Protein AF-A0A8T0DPW3-F1 (afdb_monomer_lite)

Secondary structure (DSSP, 8-state):
-B-GGG---SPP-EEEE-SS-EEETTHHHHHHHHHHS-TT----PEEEEEEEETT--PPEEEEEES--SEE---PPTT-EEEEEEEEE-SS-BPPPPPPEEEE-----S-HHHHHHHHHHT-HHHHHHHHTSTT--TT---TTS--HHHHHHHHT-HHHHHHHHHTT--TT---TTS--HHHHHHHHT-HHHHHHHHHTT--TT-B-TTS-BHHHHHHHTT-HHHHHHHHHTT--TT---SSS---HHHHHHH-TT---HHHHHHHHHTT--TT---TTS--HHHHHHHHT-HHHHHHHHHTT--SS-B-TTS-BHHHHHHHTT-HHHHHHHHHHHHHHH--

Foldseek 3Di:
DADQLFADADEWDFPDDALFKTFTPCPVVVVVSVVVSDPPPPWQKWKWKWKDWPVDPDIDTQDIGRDDGMGTHRHDAQIKMKMWMWIDTPVGTYDIYDIDIDGHHPDPLEQSQCLVCLVVLPLPSNVVSLPPPRYDQQGADPQQDGSLLVCLLVLSLSSNLSSVVSVDDQCDAGPQQDGSLLNNLLQLSPSSNVSSVVSPRDLCRATPQQDGSLLSNQVSVRLVSNVVSLVSPYDQLRATPPFGDGSLLSLLQDLVRVDLSSNVSSVVSPRDQCDQTPQRDGSLQNNLLSVPLVNNLVSLVSPNDQCGATNVGDGSLNSNVVVVPVSSNVSVVVSVVVVVVD

pLDDT: mean 86.96, std 12.91, range [44.41, 98.94]

Organism: NCBI:txid34504

InterPro domains:
  IPR002110 Ankyrin repeat [PF00023] (210-240)
  IPR002110 Ankyrin repeat [PF12796] (115-207)
  IPR002110 Ankyrin repeat [PF12796] (257-335)
  IPR002110 Ankyrin repeat [PR01415] (144-159)
  IPR002110 Ankyrin repeat [PR01415] (192-206)
  IPR002110 Ankyrin repeat [PS50088] (143-175)
  IPR002110 Ankyrin repeat [PS50088] (176-208)
  IPR002110 Ankyrin repeat [PS50088] (209-241)
  IPR002110 Ankyrin repeat [PS50088] (279-311)
  IPR002110 Ankyrin repeat [SM00248] (143-172)
  IPR002110 Ankyrin repeat [SM00248] (176-205)
  IPR002110 Ankyrin repeat [SM00248] (209-238)
  IPR002110 Ankyrin repeat [SM00248] (243-275)
  IPR002110 Ankyrin repeat [SM00248] (279-308)
  IPR002110 Ankyrin repeat [SM00248] (312-342)
  IPR003961 Fibronectin type III [PF00041] (14-102)
  IPR003961 Fibronectin type III [PS50853] (8-107)
  IPR003961 Fibronectin type III [SM00060] (5-94)
  IPR003961 Fibronectin type III [cd00063] (14-104)
  IPR013783 Immunoglobulin-like fold [G3DSA:2.60.40.10] (11-104)

Radius of gyration: 28.94 Å; chains: 1; bounding box: 60×52×82 Å

Structure (mmCIF, N/CA/C/O backbone):
data_AF-A0A8T0DPW3-F1
#
_entry.id   AF-A0A8T0DPW3-F1
#
loop_
_atom_site.group_PDB
_atom_site.id
_atom_site.type_symbol
_atom_site.label_atom_id
_atom_site.label_alt_id
_atom_site.label_comp_id
_atom_site.label_asym_id
_atom_site.label_entity_id
_atom_site.label_seq_id
_atom_site.pdbx_PDB_ins_code
_atom_site.Cartn_x
_atom_site.Cartn_y
_atom_site.Cartn_z
_atom_site.occupancy
_atom_site.B_iso_or_equiv
_atom_site.auth_seq_id
_atom_site.auth_comp_id
_atom_site.auth_asym_id
_atom_site.auth_atom_id
_atom_site.pdbx_PDB_model_num
ATOM 1 N N . MET A 1 1 ? 3.919 18.652 51.358 1.00 61.53 1 MET A N 1
ATOM 2 C CA . MET A 1 1 ? 3.317 19.665 52.248 1.00 61.53 1 MET A CA 1
ATOM 3 C C . MET A 1 1 ? 2.096 20.217 51.527 1.00 61.53 1 MET A C 1
ATOM 5 O O . MET A 1 1 ? 2.208 20.448 50.326 1.00 61.53 1 MET A O 1
ATOM 9 N N . VAL A 1 2 ? 0.935 20.308 52.181 1.00 65.00 2 VAL A N 1
ATOM 10 C CA . VAL A 1 2 ? -0.255 20.928 51.567 1.00 65.00 2 VAL A CA 1
ATOM 11 C C . VAL A 1 2 ? -0.025 22.436 51.544 1.00 65.00 2 VAL A C 1
ATOM 13 O O . VAL A 1 2 ? 0.328 23.007 52.574 1.00 65.00 2 VAL A O 1
ATOM 16 N N . CYS A 1 3 ? -0.156 23.056 50.374 1.00 71.75 3 CYS A N 1
ATOM 17 C CA . CYS A 1 3 ? 0.058 24.488 50.189 1.00 71.75 3 CYS A CA 1
ATOM 18 C C . CYS A 1 3 ? -1.274 25.160 49.844 1.00 71.75 3 CYS A C 1
ATOM 20 O O . CYS A 1 3 ? -1.732 25.087 48.707 1.00 71.75 3 CYS A O 1
ATOM 22 N N . ASN A 1 4 ? -1.888 25.824 50.826 1.00 70.19 4 ASN A N 1
ATOM 23 C CA . ASN A 1 4 ? -3.201 26.463 50.662 1.00 70.19 4 ASN A CA 1
ATOM 24 C C . ASN A 1 4 ? -3.201 27.586 49.611 1.00 70.19 4 ASN A C 1
ATOM 26 O O . ASN A 1 4 ? -4.241 27.899 49.042 1.00 70.19 4 ASN A O 1
ATOM 30 N N . GLU A 1 5 ? -2.038 28.176 49.333 1.00 72.38 5 GLU A N 1
ATOM 31 C CA . GLU A 1 5 ? -1.862 29.212 48.309 1.00 72.38 5 GLU A CA 1
ATOM 32 C C . GLU A 1 5 ? -1.933 28.652 46.879 1.00 72.38 5 GLU A C 1
ATOM 34 O O . GLU A 1 5 ? -2.030 29.431 45.942 1.00 72.38 5 GLU A O 1
ATOM 39 N N . LEU A 1 6 ? -1.891 27.323 46.701 1.00 75.56 6 LEU A N 1
ATOM 40 C CA . LEU A 1 6 ? -2.044 26.628 45.415 1.00 75.56 6 LEU A CA 1
ATOM 41 C C . LEU A 1 6 ? -3.464 26.069 45.202 1.00 75.56 6 LEU A C 1
ATOM 43 O O . LEU A 1 6 ? -3.691 25.294 44.270 1.00 75.56 6 LEU A O 1
ATOM 47 N N . ASN A 1 7 ? -4.417 26.412 46.074 1.00 82.19 7 ASN A N 1
ATOM 48 C CA . ASN A 1 7 ? -5.768 25.865 46.015 1.00 82.19 7 ASN A CA 1
ATOM 49 C C . ASN A 1 7 ? -6.575 26.470 44.864 1.00 82.19 7 ASN A C 1
ATOM 51 O O . ASN A 1 7 ? -6.748 27.684 44.757 1.00 82.19 7 ASN A O 1
ATOM 55 N N . VAL A 1 8 ? -7.138 25.588 44.042 1.00 78.06 8 VAL A N 1
ATOM 56 C CA . VAL A 1 8 ? -7.989 25.964 42.915 1.00 78.06 8 VAL A CA 1
ATOM 57 C C . VAL A 1 8 ? -9.437 26.081 43.372 1.00 78.06 8 VAL A C 1
ATOM 59 O O . VAL A 1 8 ? -10.035 25.116 43.846 1.00 78.06 8 VAL A O 1
ATOM 62 N N . THR A 1 9 ? -10.011 27.275 43.223 1.00 78.06 9 THR A N 1
ATOM 63 C CA . THR A 1 9 ? -11.367 27.598 43.698 1.00 78.06 9 THR A CA 1
ATOM 64 C C . THR A 1 9 ? -12.443 27.483 42.618 1.00 78.06 9 THR A C 1
ATOM 66 O O . THR A 1 9 ? -13.629 27.395 42.952 1.00 78.06 9 THR A O 1
ATOM 69 N N . PHE A 1 10 ? -12.056 27.450 41.340 1.00 76.31 10 PHE A N 1
ATOM 70 C CA . PHE A 1 10 ? -12.977 27.271 40.220 1.00 76.31 10 PHE A CA 1
ATOM 71 C C . PHE A 1 10 ? -13.279 25.787 39.962 1.00 76.31 10 PHE A C 1
ATOM 73 O O . PHE A 1 10 ? -12.532 24.888 40.359 1.00 76.31 10 PHE A O 1
ATOM 80 N N . ILE A 1 11 ? -14.419 25.526 39.320 1.00 79.38 11 ILE A N 1
ATOM 81 C CA . ILE A 1 11 ? -14.771 24.189 38.838 1.00 79.38 11 ILE A CA 1
ATOM 82 C C . ILE A 1 11 ? -14.166 24.050 37.440 1.00 79.38 11 ILE A C 1
ATOM 84 O O . ILE A 1 11 ? -14.408 24.930 36.614 1.00 79.38 11 ILE A O 1
ATOM 88 N N . PRO A 1 12 ? -13.407 22.982 37.160 1.00 78.06 12 PRO A N 1
ATOM 89 C CA . PRO A 1 12 ? -12.896 22.746 35.820 1.00 78.06 12 PRO A CA 1
ATOM 90 C C . PRO A 1 12 ? -14.048 22.685 34.797 1.00 78.06 12 PRO A C 1
ATOM 92 O O . PRO A 1 12 ? -15.067 22.045 35.051 1.00 78.06 12 PRO A O 1
ATOM 95 N N . ALA A 1 13 ? -13.905 23.363 33.662 1.00 76.06 13 ALA A N 1
ATOM 96 C CA . ALA A 1 13 ? -14.886 23.373 32.579 1.00 76.06 13 ALA A CA 1
ATOM 97 C C . ALA A 1 13 ? -14.295 22.779 31.287 1.00 76.06 13 ALA A C 1
ATOM 99 O O . ALA A 1 13 ? -13.080 22.599 31.170 1.00 76.06 13 ALA A O 1
ATOM 100 N N . PHE A 1 14 ? -15.174 22.416 30.356 1.00 75.31 14 PHE A N 1
ATOM 101 C CA . PHE A 1 14 ? -14.824 21.702 29.132 1.00 75.31 14 PHE A CA 1
ATOM 102 C C . PHE A 1 14 ? -15.407 22.434 27.929 1.00 75.31 14 PHE A C 1
ATOM 104 O O . PHE A 1 14 ? -16.572 22.833 27.979 1.00 75.31 14 PHE A O 1
ATOM 111 N N . ASP A 1 15 ? -14.613 22.569 26.870 1.00 65.38 15 ASP A N 1
ATOM 112 C CA . ASP A 1 15 ? -15.071 23.134 25.596 1.00 65.38 15 ASP A CA 1
ATOM 113 C C . ASP A 1 15 ? -15.728 22.052 24.733 1.00 65.38 15 ASP A C 1
ATOM 115 O O . ASP A 1 15 ? -16.795 22.268 24.161 1.00 65.38 15 ASP A O 1
ATOM 119 N N . ASP A 1 16 ? -15.128 20.860 24.705 1.00 63.94 16 ASP A N 1
ATOM 120 C CA . ASP A 1 16 ? -15.671 19.676 24.047 1.00 63.94 16 ASP A CA 1
ATOM 121 C C . ASP A 1 16 ? -15.199 18.402 24.761 1.00 63.94 16 ASP A C 1
ATOM 123 O O . ASP A 1 16 ? -14.094 18.332 25.310 1.00 63.94 16 ASP A O 1
ATOM 127 N N . ILE A 1 17 ? -16.057 17.384 24.784 1.00 65.44 17 ILE A N 1
ATOM 128 C CA . ILE A 1 17 ? -15.763 16.087 25.394 1.00 65.44 17 ILE A CA 1
ATOM 129 C C . ILE A 1 17 ? -16.224 15.001 24.449 1.00 65.44 17 ILE A C 1
ATOM 131 O O . ILE A 1 17 ? -17.410 14.666 24.355 1.00 65.44 17 ILE A O 1
ATOM 135 N N . SER A 1 18 ? -15.241 14.394 23.802 1.00 61.97 18 SER A N 1
ATOM 136 C CA . SER A 1 18 ? -15.439 13.215 22.988 1.00 61.97 18 SER A CA 1
ATOM 137 C C . SER A 1 18 ? -14.890 11.984 23.704 1.00 61.97 18 SER A C 1
ATOM 139 O O . SER A 1 18 ? -14.301 12.042 24.782 1.00 61.97 18 SER A O 1
ATOM 141 N N . HIS A 1 19 ? -15.083 10.828 23.086 1.00 55.62 19 HIS A N 1
ATOM 142 C CA . HIS A 1 19 ? -14.448 9.595 23.529 1.00 55.62 19 HIS A CA 1
ATOM 143 C C . HIS A 1 19 ? -12.960 9.510 23.125 1.00 55.62 19 HIS A C 1
ATOM 145 O O . HIS A 1 19 ? -12.351 8.489 23.413 1.00 55.62 19 HIS A O 1
ATOM 151 N N . MET A 1 20 ? -12.402 10.514 22.429 1.00 48.06 20 MET A N 1
ATOM 152 C CA . MET A 1 20 ? -11.000 10.542 21.960 1.00 48.06 20 MET A CA 1
ATOM 153 C C . MET A 1 20 ? -10.182 11.707 22.521 1.00 48.06 20 MET A C 1
ATOM 155 O O . MET A 1 20 ? -8.950 11.703 22.463 1.00 48.06 20 MET A O 1
ATOM 159 N N . SER A 1 21 ? -10.855 12.760 22.963 1.00 61.00 21 SER A N 1
ATOM 160 C CA . SER A 1 21 ? -10.226 14.003 23.374 1.00 61.00 21 SER A CA 1
ATOM 161 C C . SER A 1 21 ? -11.105 14.732 24.365 1.00 61.00 21 SER A C 1
ATOM 163 O O . SER A 1 21 ? -12.338 14.660 24.322 1.00 61.00 21 SER A O 1
ATOM 165 N N . ILE A 1 22 ? -10.431 15.445 25.249 1.00 69.12 22 ILE A N 1
ATOM 166 C CA . ILE A 1 22 ? -11.046 16.345 26.197 1.00 69.12 22 ILE A CA 1
ATOM 167 C C . ILE A 1 22 ? -10.385 17.705 25.983 1.00 69.12 22 ILE A C 1
ATOM 169 O O . ILE A 1 22 ? -9.183 17.861 26.235 1.00 69.12 22 ILE A O 1
ATOM 173 N N . ASP A 1 23 ? -11.188 18.670 25.545 1.00 68.88 23 ASP A N 1
ATOM 174 C CA . ASP A 1 23 ? -10.770 20.058 25.399 1.00 68.88 23 ASP A CA 1
ATOM 175 C C . ASP A 1 23 ? -11.116 20.804 26.683 1.00 68.88 23 ASP A C 1
ATOM 177 O O . ASP A 1 23 ? -12.257 20.812 27.159 1.00 68.88 23 ASP A O 1
ATOM 181 N N . LEU A 1 24 ? -10.083 21.373 27.295 1.00 70.56 24 LEU A N 1
ATOM 182 C CA . LEU A 1 24 ? -10.131 21.873 28.661 1.00 70.56 24 LEU A CA 1
ATOM 183 C C . LEU A 1 24 ? -10.169 23.396 28.644 1.00 70.56 24 LEU A C 1
ATOM 185 O O . LEU A 1 24 ? -9.181 24.047 28.308 1.00 70.56 24 LEU A O 1
ATOM 189 N N . SER A 1 25 ? -11.297 23.964 29.070 1.00 67.94 25 SER A N 1
ATOM 190 C CA . SER A 1 25 ? -11.592 25.392 28.904 1.00 67.94 25 SER A CA 1
ATOM 191 C C . SER A 1 25 ? -11.054 26.274 30.038 1.00 67.94 25 SER A C 1
ATOM 193 O O . SER A 1 25 ? -11.333 27.468 30.106 1.00 67.94 25 SER A O 1
ATOM 195 N N . TRP A 1 26 ? -10.296 25.708 30.980 1.00 71.50 26 TRP A N 1
ATOM 196 C CA . TRP A 1 26 ? -9.842 26.408 32.188 1.00 71.50 26 TRP A CA 1
ATOM 197 C C . TRP A 1 26 ? -8.501 27.130 32.031 1.00 71.50 26 TRP A C 1
ATOM 199 O O . TRP A 1 26 ? -7.930 27.599 33.019 1.00 71.50 26 TRP A O 1
ATOM 209 N N . LYS A 1 27 ? -7.965 27.201 30.807 1.00 68.56 27 LYS A N 1
ATOM 210 C CA . LYS A 1 27 ? -6.722 27.918 30.494 1.00 68.56 27 LYS A CA 1
ATOM 211 C C . LYS A 1 27 ? -6.734 29.328 31.078 1.00 68.56 27 LYS A C 1
ATOM 213 O O . LYS A 1 27 ? -5.813 29.700 31.799 1.00 68.56 27 LYS A O 1
ATOM 218 N N . ASP A 1 28 ? -7.803 30.070 30.811 1.00 71.50 28 ASP A N 1
ATOM 219 C CA . ASP A 1 28 ? -7.932 31.463 31.231 1.00 71.50 28 ASP A CA 1
ATOM 220 C C . ASP A 1 28 ? -8.006 31.603 32.755 1.00 71.50 28 ASP A C 1
ATOM 222 O O . ASP A 1 28 ? -7.472 32.559 33.319 1.00 71.50 28 ASP A O 1
ATOM 226 N N . ASP A 1 29 ? -8.626 30.641 33.439 1.00 74.94 29 ASP A N 1
ATOM 227 C CA . ASP A 1 29 ? -8.736 30.640 34.898 1.00 74.94 29 ASP A CA 1
ATOM 228 C C . ASP A 1 29 ? -7.402 30.293 35.570 1.00 74.94 29 ASP A C 1
ATOM 230 O O . ASP A 1 29 ? -7.026 30.935 36.554 1.00 74.94 29 ASP A O 1
ATOM 234 N N . ILE A 1 30 ? -6.634 29.352 35.004 1.00 75.06 30 ILE A N 1
ATOM 235 C CA . ILE A 1 30 ? -5.257 29.076 35.440 1.00 75.06 30 ILE A CA 1
ATOM 236 C C . ILE A 1 30 ? -4.364 30.290 35.174 1.00 75.06 30 ILE A C 1
ATOM 238 O O . ILE A 1 30 ? -3.602 30.680 36.054 1.00 75.06 30 ILE A O 1
ATOM 242 N N . SER A 1 31 ? -4.467 30.931 34.008 1.00 73.94 31 SER A N 1
ATOM 243 C CA . SER A 1 31 ? -3.687 32.135 33.702 1.00 73.94 31 SER A CA 1
ATOM 244 C C . SER A 1 31 ? -3.992 33.276 34.674 1.00 73.94 31 SER A C 1
ATOM 246 O O . SER A 1 31 ? -3.062 33.883 35.200 1.00 73.94 31 SER A O 1
ATOM 248 N N . LYS A 1 32 ? -5.268 33.536 34.989 1.00 74.88 32 LYS A N 1
ATOM 249 C CA . LYS A 1 32 ? -5.656 34.526 36.013 1.00 74.88 32 LYS A CA 1
ATOM 250 C C . LYS A 1 32 ? -5.105 34.168 37.390 1.00 74.88 32 LYS A C 1
ATOM 252 O O . LYS A 1 32 ? -4.600 35.046 38.087 1.00 74.88 32 LYS A O 1
ATOM 257 N N . PHE A 1 33 ? -5.180 32.892 37.770 1.00 76.88 33 PHE A N 1
ATOM 258 C CA . PHE A 1 33 ? -4.610 32.412 39.024 1.00 76.88 33 PHE A CA 1
ATOM 259 C C . PHE A 1 33 ? -3.097 32.665 39.076 1.00 76.88 33 PHE A C 1
ATOM 261 O O . PHE A 1 33 ? -2.620 33.263 40.036 1.00 76.88 33 PHE A O 1
ATOM 268 N N . LEU A 1 34 ? -2.356 32.285 38.031 1.00 72.88 34 LEU A N 1
ATOM 269 C CA . LEU A 1 34 ? -0.903 32.458 37.960 1.00 72.88 34 LEU A CA 1
ATOM 270 C C . LEU A 1 34 ? -0.483 33.934 37.962 1.00 72.88 34 LEU A C 1
ATOM 272 O O . LEU A 1 34 ? 0.522 34.255 38.576 1.00 72.88 34 LEU A O 1
ATOM 276 N N . ILE A 1 35 ? -1.268 34.838 37.361 1.00 70.25 35 ILE A N 1
ATOM 277 C CA . ILE A 1 35 ? -1.034 36.293 37.448 1.00 70.25 35 ILE A CA 1
ATOM 278 C C . ILE A 1 35 ? -1.205 36.797 38.889 1.00 70.25 35 ILE A C 1
ATOM 280 O O . ILE A 1 35 ? -0.464 37.665 39.340 1.00 70.25 35 ILE A O 1
ATOM 284 N N . SER A 1 36 ? -2.185 36.265 39.627 1.00 68.12 36 SER A N 1
ATOM 285 C CA . SER A 1 36 ? -2.394 36.619 41.040 1.00 68.12 36 SER A CA 1
ATOM 286 C C . SER A 1 36 ? -1.400 35.949 41.999 1.00 68.12 36 SER A C 1
ATOM 288 O O . SER A 1 36 ? -1.249 36.384 43.141 1.00 68.12 36 SER A O 1
ATOM 290 N N . TYR A 1 37 ? -0.724 34.893 41.541 1.00 70.50 37 TYR A N 1
ATOM 291 C CA . TYR A 1 37 ? 0.271 34.139 42.288 1.00 70.50 37 TYR A CA 1
ATOM 292 C C . TYR A 1 37 ? 1.642 34.824 42.148 1.00 70.50 37 TYR A C 1
ATOM 294 O O . TYR A 1 37 ? 2.378 34.575 41.204 1.00 70.50 37 TYR A O 1
ATOM 302 N N . ASP A 1 38 ? 1.921 35.727 43.094 1.00 60.41 38 ASP A N 1
ATOM 303 C CA . ASP A 1 38 ? 3.141 36.531 43.311 1.00 60.41 38 ASP A CA 1
ATOM 304 C C . ASP A 1 38 ? 4.348 36.241 42.381 1.00 60.41 38 ASP A C 1
ATOM 306 O O . ASP A 1 38 ? 5.068 35.252 42.558 1.00 60.41 38 ASP A O 1
ATOM 310 N N . GLU A 1 39 ? 4.621 37.170 41.451 1.00 51.56 39 GLU A N 1
ATOM 311 C CA . GLU A 1 39 ? 5.724 37.139 40.469 1.00 51.56 39 GLU A CA 1
ATOM 312 C C . GLU A 1 39 ? 7.123 36.937 41.096 1.00 51.56 39 GLU A C 1
ATOM 314 O O . GLU A 1 39 ? 8.059 36.516 40.415 1.00 51.56 39 GLU A O 1
ATOM 319 N N . ASN A 1 40 ? 7.290 37.186 42.401 1.00 52.00 40 ASN A N 1
ATOM 320 C CA . ASN A 1 40 ? 8.566 37.010 43.107 1.00 52.00 40 ASN A CA 1
ATOM 321 C C . ASN A 1 40 ? 8.862 35.562 43.526 1.00 52.00 40 ASN A C 1
ATOM 323 O O . ASN A 1 40 ? 9.983 35.242 43.941 1.00 52.00 40 ASN A O 1
ATOM 327 N N . ARG A 1 41 ? 7.883 34.658 43.437 1.00 57.31 41 ARG A N 1
ATOM 328 C CA . ARG A 1 41 ? 8.066 33.242 43.760 1.00 57.31 41 ARG A CA 1
ATOM 329 C C . ARG A 1 41 ? 8.399 32.499 42.478 1.00 57.31 41 ARG A C 1
ATOM 331 O O . ARG A 1 41 ? 7.520 32.045 41.764 1.00 57.31 41 ARG A O 1
ATOM 338 N N . ASN A 1 42 ? 9.697 32.367 42.220 1.00 51.75 42 ASN A N 1
ATOM 339 C CA . ASN A 1 42 ? 10.353 31.695 41.088 1.00 51.75 42 ASN A CA 1
ATOM 340 C C . ASN A 1 42 ? 10.047 30.169 40.995 1.00 51.75 42 ASN A C 1
ATOM 342 O O . ASN A 1 42 ? 10.944 29.328 40.898 1.00 51.75 42 ASN A O 1
ATOM 346 N N . GLY A 1 43 ? 8.788 29.781 41.182 1.00 60.06 43 GLY A N 1
ATOM 347 C CA . GLY A 1 43 ? 8.310 28.425 41.365 1.00 60.06 43 GLY A CA 1
ATOM 348 C C . GLY A 1 43 ? 7.449 28.020 40.187 1.00 60.06 43 GLY A C 1
ATOM 349 O O . GLY A 1 43 ? 6.280 28.367 40.123 1.00 60.06 43 GLY A O 1
ATOM 350 N N . ASN A 1 44 ? 8.033 27.239 39.289 1.00 73.19 44 ASN A N 1
ATOM 351 C CA . ASN A 1 44 ? 7.328 26.526 38.235 1.00 73.19 44 ASN A CA 1
ATOM 352 C C . ASN A 1 44 ? 6.105 25.778 38.805 1.00 73.19 44 ASN A C 1
ATOM 354 O O . ASN A 1 44 ? 6.262 24.820 39.569 1.00 73.19 44 ASN A O 1
ATOM 358 N N . VAL A 1 45 ? 4.899 26.231 38.445 1.00 77.50 45 VAL A N 1
ATOM 359 C CA . VAL A 1 45 ? 3.631 25.613 38.853 1.00 77.50 45 VAL A CA 1
ATOM 360 C C . VAL A 1 45 ? 3.181 24.640 37.771 1.00 77.50 45 VAL A C 1
ATOM 362 O O . VAL A 1 45 ? 2.947 25.027 36.631 1.00 77.50 45 VAL A O 1
ATOM 365 N N . ASN A 1 46 ? 3.058 23.370 38.139 1.00 84.94 46 ASN A N 1
ATOM 366 C CA . ASN A 1 46 ? 2.501 22.325 37.290 1.00 84.94 46 ASN A CA 1
ATOM 367 C C . ASN A 1 46 ? 1.027 22.101 37.615 1.00 84.94 46 ASN A C 1
ATOM 369 O O . ASN A 1 46 ? 0.618 22.170 38.777 1.00 84.94 46 ASN A O 1
ATOM 373 N N . THR A 1 47 ? 0.266 21.743 36.591 1.00 84.69 47 THR A N 1
ATOM 374 C CA . THR A 1 47 ? -1.119 21.304 36.704 1.00 84.69 47 THR A CA 1
ATOM 375 C C . THR A 1 47 ? -1.167 19.788 36.614 1.00 84.69 47 THR A C 1
ATOM 377 O O . THR A 1 47 ? -0.679 19.190 35.654 1.00 84.69 47 THR A O 1
ATOM 380 N N . GLU A 1 48 ? -1.762 19.163 37.624 1.00 87.75 48 GLU A N 1
ATOM 381 C CA . GLU A 1 48 ? -2.093 17.746 37.606 1.00 87.75 48 GLU A CA 1
ATOM 382 C C . GLU A 1 48 ? -3.595 17.585 37.388 1.00 87.75 48 GLU A C 1
ATOM 384 O O . GLU A 1 48 ? -4.395 18.156 38.131 1.00 87.75 48 GLU A O 1
ATOM 389 N N . VAL A 1 49 ? -3.968 16.793 36.386 1.00 86.81 49 VAL A N 1
ATOM 390 C CA . VAL A 1 49 ? -5.358 16.464 36.061 1.00 86.81 49 VAL A CA 1
ATOM 391 C C . VAL A 1 49 ? -5.587 15.000 36.378 1.00 86.81 49 VAL A C 1
ATOM 393 O O . VAL A 1 49 ? -4.825 14.137 35.940 1.00 86.81 49 VAL A O 1
ATOM 396 N N . ALA A 1 50 ? -6.648 14.717 37.124 1.00 89.50 50 ALA A N 1
ATOM 397 C CA . ALA A 1 50 ? -7.074 13.362 37.417 1.00 89.50 50 ALA A CA 1
ATOM 398 C C . ALA A 1 50 ? -8.507 13.125 36.950 1.00 89.50 50 ALA A C 1
ATOM 400 O O . ALA A 1 50 ? -9.364 14.009 37.035 1.00 89.50 50 ALA A O 1
ATOM 401 N N . MET A 1 51 ? -8.763 11.898 36.518 1.00 89.50 51 MET A N 1
ATOM 402 C CA . MET A 1 51 ? -10.058 11.433 36.053 1.00 89.50 51 MET A CA 1
ATOM 403 C C . MET A 1 51 ? -10.463 10.159 36.778 1.00 89.50 51 MET A C 1
ATOM 405 O O . MET A 1 51 ? -9.630 9.329 37.139 1.00 89.50 51 MET A O 1
ATOM 409 N N . ARG A 1 52 ? -11.767 9.978 36.950 1.00 91.38 52 ARG A N 1
ATOM 410 C CA . ARG A 1 52 ? -12.353 8.673 37.245 1.00 91.38 52 ARG A CA 1
ATOM 411 C C . ARG A 1 52 ? -13.645 8.477 36.471 1.00 91.38 52 ARG A C 1
ATOM 413 O O . ARG A 1 52 ? -14.359 9.438 36.186 1.00 91.38 52 ARG A O 1
ATOM 420 N N . LYS A 1 53 ? -13.968 7.222 36.181 1.00 88.44 53 LYS A N 1
ATOM 421 C CA . LYS A 1 53 ? -15.261 6.834 35.609 1.00 88.44 53 LYS A CA 1
ATOM 422 C C . LYS A 1 53 ? -16.315 6.632 36.696 1.00 88.44 53 LYS A C 1
ATOM 424 O O . LYS A 1 53 ? -15.988 6.324 37.844 1.00 88.44 53 LYS A O 1
ATOM 429 N N . GLU A 1 54 ? -17.581 6.775 36.335 1.00 88.88 54 GLU A N 1
ATOM 430 C CA . GLU A 1 54 ? -18.703 6.378 37.182 1.00 88.88 54 GLU A CA 1
ATOM 431 C C . GLU A 1 54 ? -18.614 4.892 37.555 1.00 88.88 54 GLU A C 1
ATOM 433 O O . GLU A 1 54 ? -18.238 4.049 36.744 1.00 88.88 54 GLU A O 1
ATOM 438 N N . GLY A 1 55 ? -18.869 4.592 38.831 1.00 85.00 55 GLY A N 1
ATOM 439 C CA . GLY A 1 55 ? -18.657 3.261 39.408 1.00 85.00 55 GLY A CA 1
ATOM 440 C C . GLY A 1 55 ? -17.211 2.949 39.822 1.00 85.00 55 GLY A C 1
ATOM 441 O O . GLY A 1 55 ? -16.991 1.916 40.442 1.00 85.00 55 GLY A O 1
ATOM 442 N N . SER A 1 56 ? -16.236 3.824 39.537 1.00 87.62 56 SER A N 1
ATOM 443 C CA . SER A 1 56 ? -14.864 3.708 40.054 1.00 87.62 56 SER A CA 1
ATOM 444 C C . SER A 1 56 ? -14.639 4.619 41.262 1.00 87.62 56 SER A C 1
ATOM 446 O O . SER A 1 56 ? -14.985 5.809 41.247 1.00 87.62 56 SER A O 1
ATOM 448 N N . GLU A 1 57 ? -14.005 4.076 42.299 1.00 87.62 57 GLU A N 1
ATOM 449 C CA . GLU A 1 57 ? -13.496 4.853 43.437 1.00 87.62 57 GLU A CA 1
ATOM 450 C C . GLU A 1 57 ? -12.074 5.378 43.185 1.00 87.62 57 GLU A C 1
ATOM 452 O O . GLU A 1 57 ? -11.681 6.408 43.737 1.00 87.62 57 GLU A O 1
ATOM 457 N N . GLU A 1 58 ? -11.323 4.721 42.297 1.00 89.56 58 GLU A N 1
ATOM 458 C CA . GLU A 1 58 ? -9.949 5.091 41.970 1.00 89.56 58 GLU A CA 1
ATOM 459 C C . GLU A 1 58 ? -9.884 6.258 40.982 1.00 89.56 58 GLU A C 1
ATOM 461 O O . GLU A 1 58 ? -10.620 6.303 39.990 1.00 89.56 58 GLU A O 1
ATOM 466 N N . TRP A 1 59 ? -8.962 7.183 41.256 1.00 91.00 59 TRP A N 1
ATOM 467 C CA . TRP A 1 59 ? -8.610 8.305 40.390 1.00 91.00 59 TRP A CA 1
ATOM 468 C C . TRP A 1 59 ? -7.315 8.003 39.642 1.00 91.00 59 TRP A C 1
ATOM 470 O O . TRP A 1 59 ? -6.307 7.674 40.263 1.00 91.00 59 TRP A O 1
ATOM 480 N N . GLN A 1 60 ? -7.331 8.188 38.328 1.00 88.56 60 GLN A N 1
ATOM 481 C CA . GLN A 1 60 ? -6.171 8.046 37.454 1.00 88.56 60 GLN A CA 1
ATOM 482 C C . GLN A 1 60 ? -5.636 9.426 37.078 1.00 88.56 60 GLN A C 1
ATOM 484 O O . GLN A 1 60 ? -6.411 10.318 36.732 1.00 88.56 60 GLN A O 1
ATOM 489 N N . THR A 1 61 ? -4.319 9.615 37.148 1.00 88.06 61 THR A N 1
ATOM 490 C CA . THR A 1 61 ? -3.670 10.846 36.677 1.00 88.06 61 THR A CA 1
ATOM 491 C C . THR A 1 61 ? -3.612 10.823 35.151 1.00 88.06 61 THR A C 1
ATOM 493 O O . THR A 1 61 ? -2.955 9.958 34.581 1.00 88.06 61 THR A O 1
ATOM 496 N N . LEU A 1 62 ? -4.287 11.774 34.506 1.00 79.75 62 LEU A N 1
ATOM 497 C CA . LEU A 1 62 ? -4.311 11.930 33.048 1.00 79.75 62 LEU A CA 1
ATOM 498 C C . LEU A 1 62 ? -3.147 12.770 32.534 1.00 79.75 62 LEU A C 1
ATOM 500 O O . LEU A 1 62 ? -2.576 12.507 31.483 1.00 79.75 62 LEU A O 1
ATOM 504 N N . TYR A 1 63 ? -2.809 13.822 33.271 1.00 82.00 63 TYR A N 1
ATOM 505 C CA . TYR A 1 63 ? -1.802 14.776 32.840 1.00 82.00 63 TYR A CA 1
ATOM 506 C C . TYR A 1 63 ? -1.085 15.375 34.042 1.00 82.00 63 TYR A C 1
ATOM 508 O O . TYR A 1 63 ? -1.690 15.607 35.090 1.00 82.00 63 TYR A O 1
ATOM 516 N N . ASN A 1 64 ? 0.208 15.645 33.880 1.00 83.62 64 ASN A N 1
ATOM 517 C CA . ASN A 1 64 ? 1.029 16.353 34.854 1.00 83.62 64 ASN A CA 1
ATOM 518 C C . ASN A 1 64 ? 2.085 17.177 34.112 1.00 83.62 64 ASN A C 1
ATOM 520 O O . ASN A 1 64 ? 3.044 16.617 33.581 1.00 83.62 64 ASN A O 1
ATOM 524 N N . GLY A 1 65 ? 1.903 18.494 34.060 1.00 80.31 65 GLY A N 1
ATOM 525 C CA . GLY A 1 65 ? 2.784 19.380 33.302 1.00 80.31 65 GLY A CA 1
ATOM 526 C C . GLY A 1 65 ? 2.354 20.843 33.346 1.00 80.31 65 GLY A C 1
ATOM 527 O O . GLY A 1 65 ? 1.469 21.219 34.114 1.00 80.31 65 GLY A O 1
ATOM 528 N N . TYR A 1 66 ? 2.998 21.668 32.524 1.00 72.19 66 TYR A N 1
ATOM 529 C CA . TYR A 1 66 ? 2.843 23.127 32.547 1.00 72.19 66 TYR A CA 1
ATOM 530 C C . TYR A 1 66 ? 1.703 23.647 31.669 1.00 72.19 66 TYR A C 1
ATOM 532 O O . TYR A 1 66 ? 1.229 24.755 31.899 1.00 72.19 66 TYR A O 1
ATOM 540 N N . ASP A 1 67 ? 1.270 22.868 30.676 1.00 61.69 67 ASP A N 1
ATOM 541 C CA . ASP A 1 67 ? 0.411 23.354 29.600 1.00 61.69 67 ASP A CA 1
ATOM 542 C C . ASP A 1 67 ? -0.794 22.424 29.401 1.00 61.69 67 ASP A C 1
ATOM 544 O O . ASP A 1 67 ? -0.669 21.315 28.878 1.00 61.69 67 ASP A O 1
ATOM 548 N N . VAL A 1 68 ? -1.963 22.850 29.890 1.00 60.12 68 VAL A N 1
ATOM 549 C CA . VAL A 1 68 ? -3.197 22.051 29.874 1.00 60.12 68 VAL A CA 1
ATOM 550 C C . VAL A 1 68 ? -4.235 22.743 29.014 1.00 60.12 68 VAL A C 1
ATOM 552 O O . VAL A 1 68 ? -5.018 23.557 29.504 1.00 60.12 68 VAL A O 1
ATOM 555 N N . HIS A 1 69 ? -4.231 22.430 27.725 1.00 58.84 69 HIS A N 1
ATOM 556 C CA . HIS A 1 69 ? -5.273 22.877 26.790 1.00 58.84 69 HIS A CA 1
ATOM 557 C C . HIS A 1 69 ? -5.971 21.705 26.102 1.00 58.84 69 HIS A C 1
ATOM 559 O O . HIS A 1 69 ? -7.072 21.861 25.592 1.00 58.84 69 HIS A O 1
ATOM 565 N N . TYR A 1 70 ? -5.335 20.532 26.102 1.00 61.34 70 TYR A N 1
ATOM 566 C CA . TYR A 1 70 ? -5.771 19.388 25.322 1.00 61.34 70 TYR A CA 1
ATOM 567 C C . TYR A 1 70 ? -5.243 18.095 25.942 1.00 61.34 70 TYR A C 1
ATOM 569 O O . TYR A 1 70 ? -4.034 17.963 26.152 1.00 61.34 70 TYR A O 1
ATOM 577 N N . VAL A 1 71 ? -6.127 17.134 26.215 1.00 63.19 71 VAL A N 1
ATOM 578 C CA . VAL A 1 71 ? -5.728 15.778 26.616 1.00 63.19 71 VAL A CA 1
ATOM 579 C C . VAL A 1 71 ? -6.395 14.783 25.675 1.00 63.19 71 VAL A C 1
ATOM 581 O O . VAL A 1 71 ? -7.618 14.761 25.537 1.00 63.19 71 VAL A O 1
ATOM 584 N N . LYS A 1 72 ? -5.581 13.962 25.008 1.00 59.38 72 LYS A N 1
ATOM 585 C CA . LYS A 1 72 ? -6.059 12.902 24.120 1.00 59.38 72 LYS A CA 1
ATOM 586 C C . LYS A 1 72 ? -6.221 11.619 24.925 1.00 59.38 72 LYS A C 1
ATOM 588 O O . LYS A 1 72 ? -5.218 11.051 25.340 1.00 59.38 72 LYS A O 1
ATOM 593 N N . GLU A 1 73 ? -7.455 11.174 25.116 1.00 68.12 73 GLU A N 1
ATOM 594 C CA . GLU A 1 73 ? -7.782 9.987 25.909 1.00 68.12 73 GLU A CA 1
ATOM 595 C C . GLU A 1 73 ? -8.885 9.173 25.245 1.00 68.12 73 GLU A C 1
ATOM 597 O O . GLU A 1 73 ? -9.866 9.729 24.754 1.00 68.12 73 GLU A O 1
ATOM 602 N N . ASP A 1 74 ? -8.748 7.850 25.298 1.00 63.31 74 ASP A N 1
ATOM 603 C CA . ASP A 1 74 ? -9.762 6.918 24.809 1.00 63.31 74 ASP A CA 1
ATOM 604 C C . ASP A 1 74 ? -10.804 6.645 25.918 1.00 63.31 74 ASP A C 1
ATOM 606 O O . ASP A 1 74 ? -10.702 5.678 26.679 1.00 63.31 74 ASP A O 1
ATOM 610 N N . LEU A 1 75 ? -11.826 7.500 26.032 1.00 74.00 75 LEU A N 1
ATOM 611 C CA . LEU A 1 75 ? -12.920 7.342 27.003 1.00 74.00 75 LEU A CA 1
ATOM 612 C C . LEU A 1 75 ? -13.992 6.341 26.524 1.00 74.00 75 LEU A C 1
ATOM 614 O O . LEU A 1 75 ? -14.179 6.096 25.330 1.00 74.00 75 LEU A O 1
ATOM 618 N N . GLN A 1 76 ? -14.743 5.767 27.469 1.00 68.12 76 GLN A N 1
ATOM 619 C CA . GLN A 1 76 ? -15.916 4.932 27.195 1.00 68.12 76 GLN A CA 1
ATOM 620 C C . GLN A 1 76 ? -17.109 5.814 26.766 1.00 68.12 76 GLN A C 1
ATOM 622 O O . GLN A 1 76 ? -17.319 6.871 27.368 1.00 68.12 76 GLN A O 1
ATOM 627 N N . PRO A 1 77 ? -17.908 5.422 25.755 1.00 65.25 77 PRO A N 1
ATOM 628 C CA . PRO A 1 77 ? -19.122 6.141 25.347 1.00 65.25 77 PRO A CA 1
ATOM 629 C C . PRO A 1 77 ? -20.243 6.038 26.391 1.00 65.25 77 PRO A C 1
ATOM 631 O O . PRO A 1 77 ? -20.223 5.135 27.228 1.00 65.25 77 PRO A O 1
ATOM 634 N N . ASP A 1 78 ? -21.217 6.957 26.347 1.00 68.75 78 ASP A N 1
ATOM 635 C CA . ASP A 1 78 ? -22.358 7.056 27.289 1.00 68.75 78 ASP A CA 1
ATOM 636 C C . ASP A 1 78 ? -21.964 6.974 28.779 1.00 68.75 78 ASP A C 1
ATOM 638 O O . ASP A 1 78 ? -22.772 6.654 29.651 1.00 68.75 78 ASP A O 1
ATOM 642 N N . THR A 1 79 ? -20.703 7.264 29.085 1.00 78.06 79 THR A N 1
ATOM 643 C CA . THR A 1 79 ? -20.112 7.042 30.397 1.00 78.06 79 THR A CA 1
ATOM 644 C C . THR A 1 79 ? -19.871 8.382 31.047 1.00 78.06 79 THR A C 1
ATOM 646 O O . THR A 1 79 ? -19.340 9.328 30.456 1.00 78.06 79 THR A O 1
ATOM 649 N N . LYS A 1 80 ? -20.293 8.473 32.301 1.00 86.94 80 LYS A N 1
ATOM 650 C CA . LYS A 1 80 ? -20.063 9.657 33.101 1.00 86.94 80 LYS A CA 1
ATOM 651 C C . LYS A 1 80 ? -18.662 9.595 33.694 1.00 86.94 80 LYS A C 1
ATOM 653 O O . LYS A 1 80 ? -18.283 8.619 34.339 1.00 86.94 80 LYS A O 1
ATOM 658 N N . TYR A 1 81 ? -17.910 10.659 33.482 1.00 88.12 81 TYR A N 1
ATOM 659 C CA . TYR A 1 81 ? -16.575 10.851 34.011 1.00 88.12 81 TYR A CA 1
ATOM 660 C C . TYR A 1 81 ? -16.557 12.035 34.969 1.00 88.12 81 TYR A C 1
ATOM 662 O O . TYR A 1 81 ? -17.287 13.020 34.816 1.00 88.12 81 TYR A O 1
ATOM 670 N N . TYR A 1 82 ? -15.705 11.916 35.977 1.00 89.88 82 TYR A N 1
ATOM 671 C CA . TYR A 1 82 ? -15.431 12.957 36.948 1.00 89.88 82 TYR A CA 1
ATOM 672 C C . TYR A 1 82 ? -13.986 13.390 36.778 1.00 89.88 82 TYR A C 1
ATOM 674 O O . TYR A 1 82 ? -13.088 12.548 36.746 1.00 89.88 82 TYR A O 1
ATOM 682 N N . PHE A 1 83 ? -13.772 14.696 36.715 1.00 88.44 83 PHE A N 1
ATOM 683 C CA . PHE A 1 83 ? -12.457 15.299 36.565 1.00 88.44 83 PHE A CA 1
ATOM 684 C C . PHE A 1 83 ? -12.181 16.226 37.734 1.00 88.44 83 PHE A C 1
ATOM 686 O O . PHE A 1 83 ? -13.085 16.863 38.273 1.00 88.44 83 PHE A O 1
ATOM 693 N N . ARG A 1 84 ? -10.921 16.308 38.132 1.00 89.62 84 ARG A N 1
ATOM 694 C CA . ARG A 1 84 ? -10.442 17.282 39.109 1.00 89.62 84 ARG A CA 1
ATOM 695 C C . ARG A 1 84 ? -9.018 17.658 38.763 1.00 89.62 84 ARG A C 1
ATOM 697 O O . ARG A 1 84 ? -8.288 16.853 38.183 1.00 89.62 84 ARG A O 1
ATOM 704 N N . LEU A 1 85 ? -8.621 18.856 39.154 1.00 88.12 85 LEU A N 1
ATOM 705 C CA . LEU A 1 85 ? -7.259 19.319 38.954 1.00 88.12 85 LEU A CA 1
ATOM 706 C C . LEU A 1 85 ? -6.672 19.854 40.252 1.00 88.12 85 LEU A C 1
ATOM 708 O O . LEU A 1 85 ? -7.404 20.210 41.176 1.00 88.12 85 LEU A O 1
ATOM 712 N N . ARG A 1 86 ? -5.348 19.886 40.335 1.00 88.81 86 ARG A N 1
ATOM 713 C CA . ARG A 1 86 ? -4.626 20.572 41.407 1.00 88.81 86 ARG A CA 1
ATOM 714 C C . ARG A 1 86 ? -3.335 21.160 40.874 1.00 88.81 86 ARG A C 1
ATOM 716 O O . ARG A 1 86 ? -2.783 20.676 39.885 1.00 88.81 86 ARG A O 1
ATOM 723 N N . LEU A 1 87 ? -2.841 22.168 41.574 1.00 87.38 87 LEU A N 1
ATOM 724 C CA . LEU A 1 87 ? -1.572 22.804 41.263 1.00 87.38 87 LEU A CA 1
ATOM 725 C C . LEU A 1 87 ? -0.474 22.270 42.178 1.00 87.38 87 LEU A C 1
ATOM 727 O O . LEU A 1 87 ? -0.717 21.907 43.331 1.00 87.38 87 LEU A O 1
ATOM 731 N N . ARG A 1 88 ? 0.753 22.209 41.670 1.00 86.56 88 ARG A N 1
ATOM 732 C CA . ARG A 1 88 ? 1.927 21.792 42.441 1.00 86.56 88 ARG A CA 1
ATOM 733 C C . ARG A 1 88 ? 3.138 22.626 42.079 1.00 86.56 88 ARG A C 1
ATOM 735 O O . ARG A 1 88 ? 3.335 22.957 40.916 1.00 86.56 88 ARG A O 1
ATOM 742 N N . ASN A 1 89 ? 3.987 22.888 43.058 1.00 83.94 89 ASN A N 1
ATOM 743 C CA . ASN A 1 89 ? 5.297 23.489 42.854 1.00 83.94 89 ASN A CA 1
ATOM 744 C C . ASN A 1 89 ? 6.352 22.695 43.651 1.00 83.94 89 ASN A C 1
ATOM 746 O O . ASN A 1 89 ? 6.089 21.591 44.136 1.00 83.94 89 ASN A O 1
ATOM 750 N N . LYS A 1 90 ? 7.564 23.239 43.769 1.00 81.25 90 LYS A N 1
ATOM 751 C CA . LYS A 1 90 ? 8.654 22.631 44.552 1.00 81.25 90 LYS A CA 1
ATOM 752 C C . LYS A 1 90 ? 8.377 22.587 46.066 1.00 81.25 90 LYS A C 1
ATOM 754 O O . LYS A 1 90 ? 8.919 21.727 46.752 1.00 81.25 90 LYS A O 1
ATOM 759 N N . ASP A 1 91 ? 7.547 23.498 46.567 1.00 78.12 91 ASP A N 1
ATOM 760 C CA . ASP A 1 91 ? 7.285 23.712 47.994 1.00 78.12 91 ASP A CA 1
ATOM 761 C C . ASP A 1 91 ? 6.092 22.870 48.489 1.00 78.12 91 ASP A C 1
ATOM 763 O O . ASP A 1 91 ? 5.970 22.567 49.680 1.00 78.12 91 ASP A O 1
ATOM 767 N N . GLY A 1 92 ? 5.222 22.417 47.580 1.00 83.06 92 GLY A N 1
ATOM 768 C CA . GLY A 1 92 ? 4.093 21.570 47.932 1.00 83.06 92 GLY A CA 1
ATOM 769 C C . GLY A 1 92 ? 3.093 21.310 46.811 1.00 83.06 92 GLY A C 1
ATOM 770 O O . GLY A 1 92 ? 3.297 21.634 45.642 1.00 83.06 92 GLY A O 1
ATOM 771 N N . VAL A 1 93 ? 1.986 20.685 47.204 1.00 87.81 93 VAL A N 1
ATOM 772 C CA . VAL A 1 93 ? 0.826 20.413 46.348 1.00 87.81 93 VAL A CA 1
ATOM 773 C C . VAL A 1 93 ? -0.393 21.112 46.942 1.00 87.81 93 VAL A C 1
ATOM 775 O O . VAL A 1 93 ? -0.576 21.098 48.162 1.00 87.81 93 VAL A O 1
ATOM 778 N N . GLY A 1 94 ? -1.198 21.738 46.091 1.00 86.44 94 GLY A N 1
ATOM 779 C CA . GLY A 1 94 ? -2.511 22.255 46.457 1.00 86.44 94 GLY A CA 1
ATOM 780 C C . GLY A 1 94 ? -3.530 21.131 46.627 1.00 86.44 94 GLY A C 1
ATOM 781 O O . GLY A 1 94 ? -3.298 19.974 46.250 1.00 86.44 94 GLY A O 1
ATOM 782 N N . GLU A 1 95 ? -4.675 21.477 47.202 1.00 89.88 95 GLU A N 1
ATOM 783 C CA . GLU A 1 95 ? -5.820 20.577 47.269 1.00 89.88 95 GLU A CA 1
ATOM 784 C C . GLU A 1 95 ? -6.454 20.367 45.888 1.00 89.88 95 GLU A C 1
ATOM 786 O O . GLU A 1 95 ? -6.288 21.163 44.960 1.00 89.88 95 GLU A O 1
ATOM 791 N N . TRP A 1 96 ? -7.188 19.263 45.750 1.00 90.31 96 TRP A N 1
ATOM 792 C CA . TRP A 1 96 ? -7.973 19.010 44.549 1.00 90.31 96 TRP A CA 1
ATOM 793 C C . TRP A 1 96 ? -9.115 20.018 44.425 1.00 90.31 96 TRP A C 1
ATOM 795 O O . TRP A 1 96 ? -9.830 20.278 45.393 1.00 90.31 96 TRP A O 1
ATOM 805 N N . SER A 1 97 ? -9.326 20.519 43.209 1.00 88.88 97 SER A N 1
ATOM 806 C CA . SER A 1 97 ? -10.478 21.343 42.862 1.00 88.88 97 SER A CA 1
ATOM 807 C C . SER A 1 97 ? -11.790 20.602 43.129 1.00 88.88 97 SER A C 1
ATOM 809 O O . SER A 1 97 ? -11.846 19.369 43.237 1.00 88.88 97 SER A O 1
ATOM 811 N N . LYS A 1 98 ? -12.896 21.352 43.120 1.00 88.00 98 LYS A N 1
ATOM 812 C CA . LYS A 1 98 ? -14.222 20.743 42.983 1.00 88.00 98 LYS A CA 1
ATOM 813 C C . LYS A 1 98 ? -14.255 19.868 41.728 1.00 88.00 98 LYS A C 1
ATOM 815 O O . LYS A 1 98 ? -13.651 20.209 40.710 1.00 88.00 98 LYS A O 1
ATOM 820 N N . GLN A 1 99 ? -14.954 18.739 41.824 1.00 88.62 99 GLN A N 1
ATOM 821 C CA . GLN A 1 99 ? -15.080 17.817 40.703 1.00 88.62 99 GLN A CA 1
ATOM 822 C C . GLN A 1 99 ? -15.936 18.436 39.594 1.00 88.62 99 GLN A C 1
ATOM 824 O O . GLN A 1 99 ? -17.047 18.911 39.839 1.00 88.62 99 GLN A O 1
ATOM 829 N N . ALA A 1 100 ? -15.419 18.388 38.377 1.00 86.00 100 ALA A N 1
ATOM 830 C CA . ALA A 1 100 ? -16.166 18.624 37.161 1.00 86.00 100 ALA A CA 1
ATOM 831 C C . ALA A 1 100 ? -16.787 17.307 36.697 1.00 86.00 100 ALA A C 1
ATOM 833 O O . ALA A 1 100 ? -16.211 16.233 36.881 1.00 86.00 100 ALA A O 1
ATOM 834 N N . THR A 1 101 ? -17.987 17.382 36.135 1.00 87.69 101 THR A N 1
ATOM 835 C CA . THR A 1 101 ? -18.715 16.209 35.653 1.00 87.69 101 THR A CA 1
ATOM 836 C C . THR A 1 101 ? -18.956 16.350 34.169 1.00 87.69 101 THR A C 1
ATOM 838 O O . THR A 1 101 ? -19.420 17.387 33.706 1.00 87.69 101 THR A O 1
ATOM 841 N N . ALA A 1 102 ? -18.682 15.273 33.458 1.00 82.44 102 ALA A N 1
ATOM 842 C CA . ALA A 1 102 ? -18.796 15.175 32.023 1.00 82.44 102 ALA A CA 1
ATOM 843 C C . ALA A 1 102 ? -19.473 13.859 31.675 1.00 82.44 102 ALA A C 1
ATOM 845 O O . ALA A 1 102 ? -19.215 12.843 32.320 1.00 82.44 102 ALA A O 1
ATOM 846 N N . LYS A 1 103 ? -20.329 13.854 30.660 1.00 80.25 103 LYS A N 1
ATOM 847 C CA . LYS A 1 103 ? -20.889 12.618 30.128 1.00 80.25 103 LYS A CA 1
ATOM 848 C C . LYS A 1 103 ? -20.516 12.534 28.661 1.00 80.25 103 LYS A C 1
ATOM 850 O O . LYS A 1 103 ? -20.883 13.421 27.897 1.00 80.25 103 LYS A O 1
ATOM 855 N N . THR A 1 104 ? -19.785 11.489 28.290 1.00 67.94 104 THR A N 1
ATOM 856 C CA . THR A 1 104 ? -19.523 11.221 26.877 1.00 67.94 104 THR A CA 1
ATOM 857 C C . THR A 1 104 ? -20.857 10.939 26.187 1.00 67.94 104 THR A C 1
ATOM 859 O O . THR A 1 104 ? -21.753 10.310 26.760 1.00 67.94 104 THR A O 1
ATOM 862 N N . LEU A 1 105 ? -21.039 11.462 24.975 1.00 58.66 105 LEU A N 1
ATOM 863 C CA . LEU A 1 105 ? -22.297 11.300 24.251 1.00 58.66 105 LEU A CA 1
ATOM 864 C C . LEU A 1 105 ? -22.578 9.812 23.992 1.00 58.66 105 LEU A C 1
ATOM 866 O O . LEU A 1 105 ? -21.676 9.035 23.669 1.00 58.66 105 LEU A O 1
ATOM 870 N N . LYS A 1 106 ? -23.851 9.423 24.116 1.00 47.41 106 LYS A N 1
ATOM 871 C CA . LYS A 1 106 ? -24.352 8.134 23.636 1.00 47.41 106 LYS A CA 1
ATOM 872 C C . LYS A 1 106 ? -24.463 8.206 22.120 1.00 47.41 106 LYS A C 1
ATOM 874 O O . LYS A 1 106 ? -25.522 8.510 21.578 1.00 47.41 106 LYS A O 1
ATOM 879 N N . THR A 1 107 ? -23.361 7.985 21.425 1.00 50.25 107 THR A N 1
ATOM 880 C CA . THR A 1 107 ? -23.448 7.583 20.023 1.00 50.25 107 THR A CA 1
ATOM 881 C C . THR A 1 107 ? -23.966 6.138 19.975 1.00 50.25 107 THR A C 1
ATOM 883 O O . THR A 1 107 ? -23.698 5.387 20.917 1.00 50.25 107 THR A O 1
ATOM 886 N N . PRO A 1 108 ? -24.712 5.717 18.934 1.00 44.41 108 PRO A N 1
ATOM 887 C CA . PRO A 1 108 ? -24.946 4.287 18.697 1.00 44.41 108 PRO A CA 1
ATOM 888 C C . PRO A 1 108 ? -23.598 3.544 18.681 1.00 44.41 108 PRO A C 1
ATOM 890 O O . PRO A 1 108 ? -22.566 4.198 18.520 1.00 44.41 108 PRO A O 1
ATOM 893 N N . LEU A 1 109 ? -23.575 2.222 18.884 1.00 52.16 109 LEU A N 1
ATOM 894 C CA . LEU A 1 109 ? -22.341 1.422 18.786 1.00 52.16 109 LEU A CA 1
ATOM 895 C C . LEU A 1 109 ? -21.753 1.576 17.375 1.00 52.16 109 LEU A C 1
ATOM 897 O O . LEU A 1 109 ? -22.119 0.879 16.436 1.00 52.16 109 LEU A O 1
ATOM 901 N N . THR A 1 110 ? -20.897 2.576 17.213 1.00 63.31 110 THR A N 1
ATOM 902 C CA . THR A 1 110 ? -20.332 3.012 15.942 1.00 63.31 110 THR A CA 1
ATOM 903 C C . THR A 1 110 ? -18.940 2.414 15.794 1.00 63.31 110 THR A C 1
ATOM 905 O O . THR A 1 110 ? -18.391 1.851 16.744 1.00 63.31 110 THR A O 1
ATOM 908 N N . GLY A 1 111 ? -18.338 2.532 14.607 1.00 65.31 111 GLY A N 1
ATOM 909 C CA . GLY A 1 111 ? -17.018 1.959 14.311 1.00 65.31 111 GLY A CA 1
ATOM 910 C C . GLY A 1 111 ? -15.940 2.222 15.351 1.00 65.31 111 GLY A C 1
ATOM 911 O O . GLY A 1 111 ? -15.010 1.441 15.449 1.00 65.31 111 GLY A O 1
ATOM 912 N N . ILE A 1 112 ? -16.072 3.266 16.169 1.00 73.69 112 ILE A N 1
ATOM 913 C CA . ILE A 1 112 ? -15.195 3.575 17.301 1.00 73.69 112 ILE A CA 1
ATOM 914 C C . ILE A 1 112 ? -15.000 2.387 18.253 1.00 73.69 112 ILE A C 1
ATOM 916 O O . ILE A 1 112 ? -13.867 2.126 18.658 1.00 73.69 112 ILE A O 1
ATOM 920 N N . ASP A 1 113 ? -16.061 1.661 18.617 1.00 78.94 113 ASP A N 1
ATOM 921 C CA . ASP A 1 113 ? -15.945 0.526 19.544 1.00 78.94 113 ASP A CA 1
ATOM 922 C C . ASP A 1 113 ? -15.229 -0.660 18.879 1.00 78.94 113 ASP A C 1
ATOM 924 O O . ASP A 1 113 ? -14.397 -1.322 19.508 1.00 78.94 113 ASP A O 1
ATOM 928 N N . ILE A 1 114 ? -15.466 -0.856 17.578 1.00 88.00 114 ILE A N 1
ATOM 929 C CA . ILE A 1 114 ? -14.755 -1.838 16.751 1.00 88.00 114 ILE A CA 1
ATOM 930 C C . ILE A 1 114 ? -13.275 -1.447 16.668 1.00 88.00 114 ILE A C 1
ATOM 932 O O . ILE A 1 114 ? -12.403 -2.240 17.014 1.00 88.00 114 ILE A O 1
ATOM 936 N N . HIS A 1 115 ? -12.973 -0.193 16.336 1.00 86.88 115 HIS A N 1
ATOM 937 C CA . HIS A 1 115 ? -11.617 0.354 16.309 1.00 86.88 115 HIS A CA 1
ATOM 938 C C . HIS A 1 115 ? -10.903 0.199 17.645 1.00 86.88 115 HIS A C 1
ATOM 940 O O . HIS A 1 115 ? -9.742 -0.199 17.665 1.00 86.88 115 HIS A O 1
ATOM 946 N N . ARG A 1 116 ? -11.573 0.468 18.770 1.00 84.69 116 ARG A N 1
ATOM 947 C CA . ARG A 1 116 ? -11.002 0.269 20.108 1.00 84.69 116 ARG A CA 1
ATOM 948 C C . ARG A 1 116 ? -10.642 -1.197 20.335 1.00 84.69 116 ARG A C 1
ATOM 950 O O . ARG A 1 116 ? -9.529 -1.475 20.774 1.00 84.69 116 ARG A O 1
ATOM 957 N N . SER A 1 117 ? -11.550 -2.120 20.020 1.00 89.75 117 SER A N 1
ATOM 958 C CA . SER A 1 117 ? -11.298 -3.555 20.196 1.00 89.75 117 SER A CA 1
ATOM 959 C C . SER A 1 117 ? -10.119 -4.047 19.345 1.00 89.75 117 SER A C 1
ATOM 961 O O . SER A 1 117 ? -9.253 -4.752 19.864 1.00 89.75 117 SER A O 1
ATOM 963 N N . VAL A 1 118 ? -10.004 -3.568 18.096 1.00 93.62 118 VAL A N 1
ATOM 964 C CA . VAL A 1 118 ? -8.862 -3.850 17.215 1.00 93.62 118 VAL A CA 1
ATOM 965 C C . VAL A 1 118 ? -7.580 -3.237 17.773 1.00 93.62 118 VAL A C 1
ATOM 967 O O . VAL A 1 118 ? -6.587 -3.942 17.881 1.00 93.62 118 VAL A O 1
ATOM 970 N N . LYS A 1 119 ? -7.580 -1.966 18.202 1.00 88.44 119 LYS A N 1
ATOM 971 C CA . LYS A 1 119 ? -6.39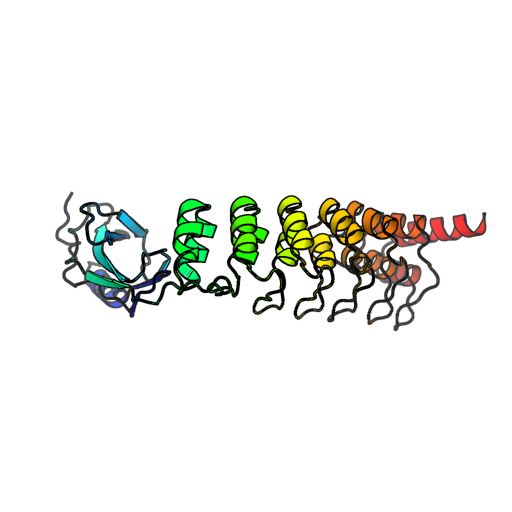9 -1.308 18.806 1.00 88.44 119 LYS A CA 1
ATOM 972 C C . LYS A 1 119 ? -5.884 -2.046 20.039 1.00 88.44 119 LYS A C 1
ATOM 974 O O . LYS A 1 119 ? -4.679 -2.081 20.269 1.00 88.44 119 LYS A O 1
ATOM 979 N N . GLN A 1 120 ? -6.793 -2.612 20.828 1.00 86.12 120 GLN A N 1
ATOM 980 C CA . GLN A 1 120 ? -6.468 -3.397 22.017 1.00 86.12 120 GLN A CA 1
ATOM 981 C C . GLN A 1 120 ? -6.068 -4.843 21.692 1.00 86.12 120 GLN A C 1
ATOM 983 O O . GLN A 1 120 ? -5.541 -5.527 22.565 1.00 86.12 120 GLN A O 1
ATOM 988 N N . GLY A 1 121 ? -6.326 -5.320 20.470 1.00 89.38 121 GLY A N 1
ATOM 989 C CA . GLY A 1 121 ? -6.121 -6.716 20.080 1.00 89.38 121 GLY A CA 1
ATOM 990 C C . GLY A 1 121 ? -7.027 -7.693 20.819 1.00 89.38 121 GLY A C 1
ATOM 991 O O . GLY A 1 121 ? -6.652 -8.842 21.028 1.00 89.38 121 GLY A O 1
ATOM 992 N N . SER A 1 122 ? -8.203 -7.242 21.261 1.00 92.50 122 SER A N 1
ATOM 993 C CA . SER A 1 122 ? -9.127 -8.078 22.021 1.00 92.50 122 SER A CA 1
ATOM 994 C C . SER A 1 122 ? -10.148 -8.731 21.095 1.00 92.50 122 SER A C 1
ATOM 996 O O . SER A 1 122 ? -11.171 -8.132 20.765 1.00 92.50 122 SER A O 1
ATOM 998 N N . ALA A 1 123 ? -9.892 -9.989 20.722 1.00 94.56 123 ALA A N 1
ATOM 999 C CA . ALA A 1 123 ? -10.805 -10.799 19.912 1.00 94.56 123 ALA A CA 1
ATOM 1000 C C . ALA A 1 123 ? -12.192 -10.928 20.555 1.00 94.56 123 ALA A C 1
ATOM 1002 O O . ALA A 1 123 ? -13.210 -10.859 19.870 1.00 94.56 123 ALA A O 1
ATOM 1003 N N . LEU A 1 124 ? -12.226 -11.088 21.884 1.00 91.81 124 LEU A N 1
ATOM 1004 C CA . LEU A 1 124 ? -13.465 -11.196 22.649 1.00 91.81 124 LEU A CA 1
ATOM 1005 C C . LEU A 1 124 ? -14.302 -9.920 22.515 1.00 91.81 124 LEU A C 1
ATOM 1007 O O . LEU A 1 124 ? -15.448 -9.993 22.087 1.00 91.81 124 LEU A O 1
ATOM 1011 N N . LEU A 1 125 ? -13.710 -8.754 22.805 1.00 87.69 125 LEU A N 1
ATOM 1012 C CA . LEU A 1 125 ? -14.416 -7.475 22.687 1.00 87.69 125 LEU A CA 1
ATOM 1013 C C . LEU A 1 125 ? -14.830 -7.193 21.243 1.00 87.69 125 LEU A C 1
ATOM 1015 O O . LEU A 1 125 ? -15.910 -6.658 21.015 1.00 87.69 125 LEU A O 1
ATOM 1019 N N . LEU A 1 126 ? -13.994 -7.559 20.270 1.00 93.12 126 LEU A N 1
ATOM 1020 C CA . LEU A 1 126 ? -14.310 -7.380 18.858 1.00 93.12 126 LEU A CA 1
ATOM 1021 C C . LEU A 1 126 ? -15.561 -8.178 18.471 1.00 93.12 126 LEU A C 1
ATOM 1023 O O . LEU A 1 126 ? -16.493 -7.604 17.913 1.00 93.12 126 LEU A O 1
ATOM 1027 N N . ARG A 1 127 ? -15.629 -9.466 18.831 1.00 93.50 127 ARG A N 1
ATOM 1028 C CA . ARG A 1 127 ? -16.813 -10.305 18.579 1.00 93.50 127 ARG A CA 1
ATOM 1029 C C . ARG A 1 127 ? -18.045 -9.782 19.318 1.00 93.50 127 ARG A C 1
ATOM 1031 O O . ARG A 1 127 ? -19.084 -9.602 18.695 1.00 93.50 127 ARG A O 1
ATOM 1038 N N . GLU A 1 128 ? -17.915 -9.439 20.600 1.00 88.75 128 GLU A N 1
ATOM 1039 C CA . GLU A 1 128 ? -19.019 -8.878 21.396 1.00 88.75 128 GLU A CA 1
ATOM 1040 C C . GLU A 1 128 ? -19.593 -7.585 20.800 1.00 88.75 128 GLU A C 1
ATOM 1042 O O . GLU A 1 128 ? -20.793 -7.327 20.909 1.00 88.75 128 GLU A O 1
ATOM 1047 N N . VAL A 1 129 ? -18.750 -6.734 20.207 1.00 86.38 129 VAL A N 1
ATOM 1048 C CA . VAL A 1 129 ? -19.201 -5.503 19.546 1.00 86.38 129 VAL A CA 1
ATOM 1049 C C . VAL A 1 129 ? -19.865 -5.824 18.207 1.00 86.38 129 VAL A C 1
ATOM 1051 O O . VAL A 1 129 ? -20.925 -5.268 17.931 1.00 86.38 129 VAL A O 1
ATOM 1054 N N . LEU A 1 130 ? -19.287 -6.722 17.403 1.00 88.88 130 LEU A N 1
ATOM 1055 C CA . LEU A 1 130 ? -19.797 -7.087 16.076 1.00 88.88 130 LEU A CA 1
ATOM 1056 C C . LEU A 1 130 ? -21.117 -7.875 16.114 1.00 88.88 130 LEU A C 1
ATOM 1058 O O . LEU A 1 130 ? -21.925 -7.748 15.199 1.00 88.88 130 LEU A O 1
ATOM 1062 N N . GLU A 1 131 ? -21.375 -8.649 17.170 1.00 88.12 131 GLU A N 1
ATOM 1063 C CA . GLU A 1 131 ? -22.641 -9.379 17.357 1.00 88.12 131 GLU A CA 1
ATOM 1064 C C . GLU A 1 131 ? -23.842 -8.454 17.624 1.00 88.12 131 GLU A C 1
ATOM 1066 O O . GLU A 1 131 ? -25.001 -8.870 17.528 1.00 88.12 131 GLU A O 1
ATOM 1071 N N . LYS A 1 132 ? -23.602 -7.178 17.944 1.00 80.62 132 LYS A N 1
ATOM 1072 C CA . LYS A 1 132 ? -24.673 -6.199 18.143 1.00 80.62 132 LYS A CA 1
ATOM 1073 C C . LYS A 1 132 ? -25.148 -5.698 16.782 1.00 80.62 132 LYS A C 1
ATOM 1075 O O . LYS A 1 132 ? -24.382 -5.097 16.039 1.00 80.62 132 LYS A O 1
ATOM 1080 N N . GLY A 1 133 ? -26.439 -5.859 16.486 1.00 65.88 133 GLY A N 1
ATOM 1081 C CA . GLY A 1 133 ? -27.027 -5.556 15.169 1.00 65.88 133 GLY A CA 1
ATOM 1082 C C . GLY A 1 133 ? -26.936 -4.101 14.672 1.00 65.88 133 GLY A C 1
ATOM 1083 O O . GLY A 1 133 ? -27.369 -3.825 13.559 1.00 65.88 133 GLY A O 1
ATOM 1084 N N . GLU A 1 134 ? -26.392 -3.174 15.464 1.00 72.25 134 GLU A N 1
ATOM 1085 C CA . GLU A 1 134 ? -26.148 -1.772 15.084 1.00 72.25 134 GLU A CA 1
ATOM 1086 C C . GLU A 1 134 ? -24.690 -1.503 14.650 1.00 72.25 134 GLU A C 1
ATOM 1088 O O . GLU A 1 134 ? -24.383 -0.399 14.201 1.00 72.25 134 GLU A O 1
ATOM 1093 N N . ALA A 1 135 ? -23.786 -2.481 14.785 1.00 76.44 135 ALA A N 1
ATOM 1094 C CA . ALA A 1 135 ? -22.363 -2.307 14.512 1.00 76.44 135 ALA A CA 1
ATOM 1095 C C . ALA A 1 135 ? -22.088 -2.087 13.014 1.00 76.44 135 ALA A C 1
ATOM 1097 O O . ALA A 1 135 ? -22.364 -2.942 12.175 1.00 76.44 135 ALA A O 1
ATOM 1098 N N . ASN A 1 136 ? -21.486 -0.944 12.674 1.00 83.69 136 ASN A N 1
ATOM 1099 C CA . ASN A 1 136 ? -21.001 -0.677 11.321 1.00 83.69 136 ASN A CA 1
ATOM 1100 C C . ASN A 1 136 ? -19.530 -1.096 11.191 1.00 83.69 136 ASN A C 1
ATOM 1102 O O . ASN A 1 136 ? -18.638 -0.335 11.569 1.00 83.69 136 ASN A O 1
ATOM 1106 N N . ILE A 1 137 ? -19.283 -2.282 10.630 1.00 89.31 137 ILE A N 1
ATOM 1107 C CA . ILE A 1 137 ? -17.934 -2.838 10.430 1.00 89.31 137 ILE A CA 1
ATOM 1108 C C . ILE A 1 137 ? -17.046 -1.997 9.499 1.00 89.31 137 ILE A C 1
ATOM 1110 O O . ILE A 1 137 ? -15.825 -2.039 9.614 1.00 89.31 137 ILE A O 1
ATOM 1114 N N . GLU A 1 138 ? -17.648 -1.168 8.644 1.00 90.25 138 GLU A N 1
ATOM 1115 C CA . GLU A 1 138 ? -16.947 -0.286 7.702 1.00 90.25 138 GLU A CA 1
ATOM 1116 C C . GLU A 1 138 ? -16.743 1.135 8.237 1.00 90.25 138 GLU A C 1
ATOM 1118 O O . GLU A 1 138 ? -16.241 2.002 7.521 1.00 90.25 138 GLU A O 1
ATOM 1123 N N . ALA A 1 139 ? -17.153 1.423 9.474 1.00 84.69 139 ALA A N 1
ATOM 1124 C CA . ALA A 1 139 ? -17.092 2.787 9.975 1.00 84.69 139 ALA A CA 1
ATOM 1125 C C . ALA A 1 139 ? -15.630 3.266 10.119 1.00 84.69 139 ALA A C 1
ATOM 1127 O O . ALA A 1 139 ? -14.833 2.633 10.824 1.00 84.69 139 ALA A O 1
ATOM 1128 N N . PRO A 1 140 ? -15.265 4.388 9.473 1.00 83.00 140 PRO A N 1
ATOM 1129 C CA . PRO A 1 140 ? -13.905 4.893 9.507 1.00 83.00 140 PRO A CA 1
ATOM 1130 C C . PRO A 1 140 ? -13.564 5.514 10.868 1.00 83.00 140 PRO A C 1
ATOM 1132 O O . PRO A 1 140 ? -14.438 6.037 11.564 1.00 83.00 140 PRO A O 1
ATOM 1135 N N . ASP A 1 141 ? -12.286 5.474 11.246 1.00 78.31 141 ASP A N 1
ATOM 1136 C CA . ASP A 1 141 ? -11.757 6.288 12.339 1.00 78.31 141 ASP A CA 1
ATOM 1137 C C . ASP A 1 141 ? -11.523 7.744 11.892 1.00 78.31 141 ASP A C 1
ATOM 1139 O O . ASP A 1 141 ? -11.833 8.146 10.770 1.00 78.31 141 ASP A O 1
ATOM 1143 N N . ASN A 1 142 ? -10.951 8.562 12.776 1.00 74.19 142 ASN A N 1
ATOM 1144 C CA . ASN A 1 142 ? -10.650 9.967 12.498 1.00 74.19 142 ASN A CA 1
ATOM 1145 C C . ASN A 1 142 ? -9.550 10.198 11.443 1.00 74.19 142 ASN A C 1
ATOM 1147 O O . ASN A 1 142 ? -9.300 11.343 11.074 1.00 74.19 142 ASN A O 1
ATOM 1151 N N . LEU A 1 143 ? -8.879 9.141 10.985 1.00 71.69 143 LEU A N 1
ATOM 1152 C CA . LEU A 1 143 ? -7.899 9.161 9.901 1.00 71.69 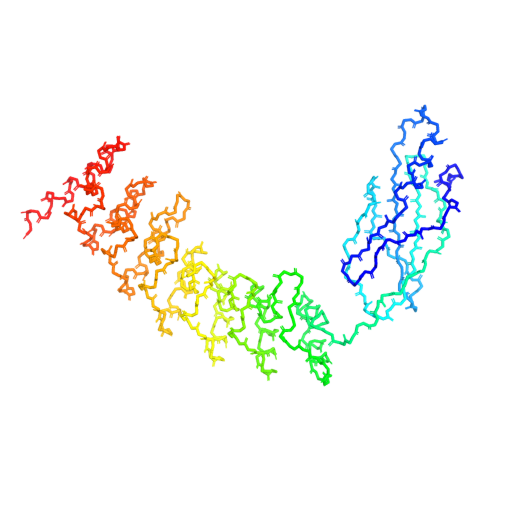143 LEU A CA 1
ATOM 1153 C C . LEU A 1 143 ? -8.451 8.503 8.624 1.00 71.69 143 LEU A C 1
ATOM 1155 O O . LEU A 1 143 ? -7.694 8.273 7.676 1.00 71.69 143 LEU A O 1
ATOM 1159 N N . GLY A 1 144 ? -9.744 8.164 8.605 1.00 81.19 144 GLY A N 1
ATOM 1160 C CA . GLY A 1 144 ? -10.403 7.500 7.485 1.00 81.19 144 GLY A CA 1
ATOM 1161 C C . GLY A 1 144 ? -10.146 5.990 7.413 1.00 81.19 144 GLY A C 1
ATOM 1162 O O . GLY A 1 144 ? -10.510 5.367 6.419 1.00 81.19 144 GLY A O 1
ATOM 1163 N N . PHE A 1 145 ? -9.496 5.375 8.408 1.00 87.12 145 PHE A N 1
ATOM 1164 C CA . PHE A 1 145 ? -9.199 3.939 8.386 1.00 87.12 145 PHE A CA 1
ATOM 1165 C C . PHE A 1 145 ? -10.438 3.134 8.745 1.00 87.12 145 PHE A C 1
ATOM 1167 O O . PHE A 1 145 ? -11.071 3.406 9.760 1.00 87.12 145 PHE A O 1
ATOM 1174 N N . THR A 1 146 ? -10.738 2.078 7.990 1.00 94.25 146 THR A N 1
ATOM 1175 C CA . THR A 1 146 ? -11.647 1.031 8.478 1.00 94.25 146 THR A CA 1
ATOM 1176 C C . THR A 1 146 ? -10.936 0.160 9.522 1.00 94.25 146 THR A C 1
ATOM 1178 O O . THR A 1 146 ? -9.698 0.109 9.545 1.00 94.25 146 THR A O 1
ATOM 1181 N N . PRO A 1 147 ? -11.674 -0.562 10.384 1.00 95.31 147 PRO A N 1
ATOM 1182 C CA . PRO A 1 147 ? -11.072 -1.495 11.337 1.00 95.31 147 PRO A CA 1
ATOM 1183 C C . PRO A 1 147 ? -10.160 -2.523 10.649 1.00 95.31 147 PRO A C 1
ATOM 1185 O O . PRO A 1 147 ? -9.085 -2.847 11.157 1.00 95.31 147 PRO A O 1
ATOM 1188 N N . LEU A 1 148 ? -10.541 -2.962 9.443 1.00 98.25 148 LEU A N 1
ATOM 1189 C CA . LEU A 1 148 ? -9.772 -3.908 8.635 1.00 98.25 148 LEU A CA 1
ATOM 1190 C C . LEU A 1 148 ? -8.436 -3.315 8.166 1.00 98.25 148 LEU A C 1
ATOM 1192 O O . LEU A 1 148 ? -7.402 -3.978 8.252 1.00 98.25 148 LEU A O 1
ATOM 1196 N N . MET A 1 149 ? -8.420 -2.049 7.730 1.00 98.31 149 MET A N 1
ATOM 1197 C CA . MET A 1 149 ? -7.178 -1.351 7.368 1.00 98.31 149 MET A CA 1
ATOM 1198 C C . MET A 1 149 ? -6.233 -1.214 8.561 1.00 98.31 149 MET A C 1
ATOM 1200 O O . MET A 1 149 ? -5.019 -1.362 8.408 1.00 98.31 149 MET A O 1
ATOM 1204 N N . LEU A 1 150 ? -6.779 -0.933 9.748 1.00 96.31 150 LEU A N 1
ATOM 1205 C CA . LEU A 1 150 ? -5.988 -0.820 10.966 1.00 96.31 150 LEU A CA 1
ATOM 1206 C C . LEU A 1 150 ? -5.350 -2.166 11.338 1.00 96.31 150 LEU A C 1
ATOM 1208 O O . LEU A 1 150 ? -4.140 -2.214 11.573 1.00 96.31 150 LEU A O 1
ATOM 1212 N N . ALA A 1 151 ? -6.130 -3.251 11.333 1.00 98.19 151 ALA A N 1
ATOM 1213 C CA . ALA A 1 151 ? -5.630 -4.598 11.602 1.00 98.19 151 ALA A CA 1
ATOM 1214 C C . ALA A 1 151 ? -4.532 -5.003 10.600 1.00 98.19 151 ALA A C 1
ATOM 1216 O O . ALA A 1 151 ? -3.453 -5.446 11.002 1.00 98.19 151 ALA A O 1
ATOM 1217 N N . ALA A 1 152 ? -4.759 -4.739 9.308 1.00 98.56 152 ALA A N 1
ATOM 1218 C CA . ALA A 1 152 ? -3.804 -4.998 8.232 1.00 98.56 152 ALA A CA 1
ATOM 1219 C C . ALA A 1 152 ? -2.492 -4.214 8.404 1.00 98.56 152 ALA A C 1
ATOM 1221 O O . ALA A 1 152 ? -1.406 -4.771 8.250 1.00 98.56 152 ALA A O 1
ATOM 1222 N N . GLN A 1 153 ? -2.564 -2.927 8.764 1.00 97.50 153 GLN A N 1
ATOM 1223 C CA . GLN A 1 153 ? -1.382 -2.088 8.982 1.00 97.50 153 GLN A CA 1
ATOM 1224 C C . GLN A 1 153 ? -0.567 -2.537 10.207 1.00 97.50 153 GLN A C 1
ATOM 1226 O O . GLN A 1 153 ? 0.664 -2.475 10.190 1.00 97.50 153 GLN A O 1
ATOM 1231 N N . LYS A 1 154 ? -1.245 -2.952 11.283 1.00 96.31 154 LYS A N 1
ATOM 1232 C CA . LYS A 1 154 ? -0.629 -3.317 12.570 1.00 96.31 154 LYS A CA 1
ATOM 1233 C C . LYS A 1 154 ? -0.202 -4.785 12.663 1.00 96.31 154 LYS A C 1
ATOM 1235 O O . LYS A 1 154 ? 0.328 -5.174 13.697 1.00 96.31 154 LYS A O 1
ATOM 1240 N N . ASN A 1 155 ? -0.381 -5.558 11.591 1.00 98.00 155 ASN A N 1
ATOM 1241 C CA . ASN A 1 155 ? -0.107 -6.996 11.529 1.00 98.00 155 ASN A CA 1
ATOM 1242 C C . ASN A 1 155 ? -0.914 -7.816 12.552 1.00 98.00 155 ASN A C 1
ATOM 1244 O O . ASN A 1 155 ? -0.385 -8.699 13.224 1.00 98.00 155 ASN A O 1
ATOM 1248 N N . MET A 1 156 ? -2.194 -7.484 12.717 1.00 98.25 156 MET A N 1
ATOM 1249 C CA . MET A 1 156 ? -3.080 -8.126 13.691 1.00 98.25 156 MET A CA 1
ATOM 1250 C C . MET A 1 156 ? -3.948 -9.174 12.999 1.00 98.25 156 MET A C 1
ATOM 1252 O O . MET A 1 156 ? -5.140 -8.948 12.800 1.00 98.25 156 MET A O 1
ATOM 1256 N N . LEU A 1 157 ? -3.335 -10.301 12.620 1.00 98.56 157 LEU A N 1
ATOM 1257 C CA . LEU A 1 157 ? -3.981 -11.351 11.822 1.00 98.56 157 LEU A CA 1
ATOM 1258 C C . LEU A 1 157 ? -5.302 -11.831 12.438 1.00 98.56 157 LEU A C 1
ATOM 1260 O O . LEU A 1 157 ? -6.313 -11.823 11.755 1.00 98.56 157 LEU A O 1
ATOM 1264 N N . GLU A 1 158 ? -5.326 -12.137 13.737 1.00 98.50 158 GLU A N 1
ATOM 1265 C CA . GLU A 1 158 ? -6.547 -12.613 14.405 1.00 98.50 158 GLU A CA 1
ATOM 1266 C C . GLU A 1 158 ? -7.692 -11.585 14.330 1.00 98.50 158 GLU A C 1
ATOM 1268 O O . GLU A 1 158 ? -8.836 -11.941 14.069 1.00 98.50 158 GLU A O 1
ATOM 1273 N N . MET A 1 159 ? -7.404 -10.289 14.514 1.00 98.38 159 MET A N 1
ATOM 1274 C CA . MET A 1 159 ? -8.436 -9.249 14.384 1.00 98.38 159 MET A CA 1
ATOM 1275 C C . MET A 1 159 ? -8.902 -9.114 12.934 1.00 98.38 159 MET A C 1
ATOM 1277 O O . MET A 1 159 ? -10.083 -8.896 12.681 1.00 98.38 159 MET A O 1
ATOM 1281 N N . LEU A 1 160 ? -7.967 -9.219 11.989 1.00 98.62 160 LEU A N 1
ATOM 1282 C CA . LEU A 1 160 ? -8.231 -9.135 10.559 1.00 98.62 160 LEU A CA 1
ATOM 1283 C C . LEU A 1 160 ? -9.133 -10.284 10.093 1.00 98.62 160 LEU A C 1
ATOM 1285 O O . LEU A 1 160 ? -10.133 -10.019 9.434 1.00 98.62 160 LEU A O 1
ATOM 1289 N N . GLU A 1 161 ? -8.834 -11.520 10.490 1.00 98.62 161 GLU A N 1
ATOM 1290 C CA . GLU A 1 161 ? -9.654 -12.702 10.198 1.00 98.62 161 GLU A CA 1
ATOM 1291 C C . GLU A 1 161 ? -11.059 -12.566 10.792 1.00 98.62 161 GLU A C 1
ATOM 1293 O O . GLU A 1 161 ? -12.036 -12.764 10.079 1.00 98.62 161 GLU A O 1
ATOM 1298 N N . ILE A 1 162 ? -11.191 -12.111 12.046 1.00 98.25 162 ILE A N 1
ATOM 1299 C CA . ILE A 1 162 ? -12.511 -11.856 12.651 1.00 98.25 162 ILE A CA 1
ATOM 1300 C C . ILE A 1 162 ? -13.305 -10.832 11.841 1.00 98.25 162 ILE A C 1
ATOM 1302 O O . ILE A 1 162 ? -14.497 -11.013 11.614 1.00 98.25 162 ILE A O 1
ATOM 1306 N N . LEU A 1 163 ? -12.675 -9.740 11.413 1.00 98.00 163 LEU A N 1
ATOM 1307 C CA . LEU A 1 163 ? -13.363 -8.722 10.621 1.00 98.00 163 LEU A CA 1
ATOM 1308 C C . LEU A 1 163 ? -13.822 -9.282 9.266 1.00 98.00 163 LEU A C 1
ATOM 1310 O O . LEU A 1 163 ? -14.945 -9.008 8.846 1.00 98.00 163 LEU A O 1
ATOM 1314 N N . LEU A 1 164 ? -12.990 -10.089 8.605 1.00 98.38 164 LEU A N 1
ATOM 1315 C CA . LEU A 1 164 ? -13.328 -10.739 7.335 1.00 98.38 164 LEU A CA 1
ATOM 1316 C C . LEU A 1 164 ? -14.448 -11.780 7.500 1.00 98.38 164 LEU A C 1
ATOM 1318 O O . LEU A 1 164 ? -15.378 -11.786 6.695 1.00 98.38 164 LEU A O 1
ATOM 1322 N N . ASP A 1 165 ? -14.436 -12.571 8.578 1.00 97.56 165 ASP A N 1
ATOM 1323 C CA . ASP A 1 165 ? -15.510 -13.517 8.930 1.00 97.56 165 ASP A CA 1
ATOM 1324 C C . ASP A 1 165 ? -16.864 -12.812 9.113 1.00 97.56 165 ASP A C 1
ATOM 1326 O O . ASP A 1 165 ? -17.923 -13.360 8.801 1.00 97.56 165 ASP A O 1
ATOM 1330 N N . TYR A 1 166 ? -16.836 -11.568 9.599 1.00 95.62 166 TYR A N 1
ATOM 1331 C CA . TYR A 1 166 ? -18.007 -10.700 9.734 1.00 95.62 166 TYR A CA 1
ATOM 1332 C C . TYR A 1 166 ? -18.288 -9.862 8.473 1.00 95.62 166 TYR A C 1
ATOM 1334 O O . TYR A 1 166 ? -19.055 -8.901 8.521 1.00 95.62 166 TYR A O 1
ATOM 1342 N N . ASN A 1 167 ? -17.747 -10.272 7.322 1.00 95.31 167 ASN A N 1
ATOM 1343 C CA . ASN A 1 167 ? -17.959 -9.679 6.000 1.00 95.31 167 ASN A CA 1
ATOM 1344 C C . ASN A 1 167 ? -17.466 -8.229 5.861 1.00 95.31 167 ASN A C 1
ATOM 1346 O O . ASN A 1 167 ? -18.051 -7.456 5.097 1.00 95.31 167 ASN A O 1
ATOM 1350 N N . ALA A 1 168 ? -16.391 -7.849 6.561 1.00 96.75 168 ALA A N 1
ATOM 1351 C CA . ALA A 1 168 ? -15.690 -6.606 6.247 1.00 96.75 168 ALA A CA 1
ATOM 1352 C C . ALA A 1 168 ? -15.238 -6.626 4.780 1.00 96.75 168 ALA A C 1
ATOM 1354 O O . ALA A 1 168 ? -14.665 -7.608 4.305 1.00 96.75 168 ALA A O 1
ATOM 1355 N N . ASN A 1 169 ? -15.472 -5.539 4.053 1.00 98.00 169 ASN A N 1
ATOM 1356 C CA . ASN A 1 169 ? -15.122 -5.443 2.646 1.00 98.00 169 ASN A CA 1
ATOM 1357 C C . ASN A 1 169 ? -13.615 -5.147 2.489 1.00 98.00 169 ASN A C 1
ATOM 1359 O O . ASN A 1 169 ? -13.171 -4.034 2.794 1.00 98.00 169 ASN A O 1
ATOM 1363 N N . PRO A 1 170 ? -12.806 -6.073 1.933 1.00 98.50 170 PRO A N 1
ATOM 1364 C CA . PRO A 1 170 ? -11.366 -5.857 1.766 1.00 98.50 170 PRO A CA 1
ATOM 1365 C C . PRO A 1 170 ? -11.023 -4.740 0.769 1.00 98.50 170 PRO A C 1
ATOM 1367 O O . PRO A 1 170 ? -9.886 -4.258 0.744 1.00 98.50 170 PRO A O 1
ATOM 1370 N N . ASN A 1 171 ? -12.001 -4.309 -0.033 1.00 98.56 171 ASN A N 1
ATOM 1371 C CA . ASN A 1 171 ? -11.854 -3.305 -1.082 1.00 98.56 171 ASN A CA 1
ATOM 1372 C C . ASN A 1 171 ? -12.356 -1.912 -0.686 1.00 98.56 171 ASN A C 1
ATOM 1374 O O . ASN A 1 171 ? -12.302 -0.999 -1.515 1.00 98.56 171 ASN A O 1
ATOM 1378 N N . THR A 1 172 ? -12.824 -1.715 0.552 1.00 97.44 172 THR A N 1
ATOM 1379 C CA . THR A 1 172 ? -13.141 -0.369 1.044 1.00 97.44 172 THR A CA 1
ATOM 1380 C C . THR A 1 172 ? -11.898 0.513 0.955 1.00 97.44 172 THR A C 1
ATOM 1382 O O . THR A 1 172 ? -10.776 0.075 1.223 1.00 97.44 172 THR A O 1
ATOM 1385 N N . LYS A 1 173 ? -12.099 1.767 0.543 1.00 95.56 173 LYS A N 1
ATOM 1386 C CA . LYS A 1 173 ? -11.044 2.767 0.386 1.00 95.56 173 LYS A CA 1
ATOM 1387 C C . LYS A 1 173 ? -11.198 3.860 1.432 1.00 95.56 173 LYS A C 1
ATOM 1389 O O . LYS A 1 173 ? -12.312 4.308 1.682 1.00 95.56 173 LYS A O 1
ATOM 1394 N N . ASN A 1 174 ? -10.081 4.294 2.007 1.00 88.81 174 ASN A N 1
ATOM 1395 C CA . ASN A 1 174 ? -10.060 5.477 2.865 1.00 88.81 174 ASN A CA 1
ATOM 1396 C C . ASN A 1 174 ? -10.098 6.775 2.038 1.00 88.81 174 ASN A C 1
ATOM 1398 O O . ASN A 1 174 ? -10.091 6.745 0.806 1.00 88.81 174 ASN A O 1
ATOM 1402 N N . ASP A 1 175 ? -10.017 7.921 2.713 1.00 88.38 175 ASP A N 1
ATOM 1403 C CA . ASP A 1 175 ? -10.030 9.257 2.093 1.00 88.38 175 ASP A CA 1
ATOM 1404 C C . ASP A 1 175 ? -8.884 9.500 1.091 1.00 88.38 175 ASP A C 1
ATOM 1406 O O . ASP A 1 175 ? -8.960 10.381 0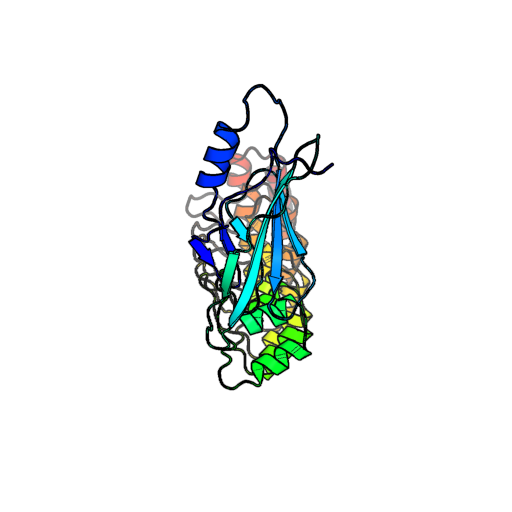.235 1.00 88.38 175 ASP A O 1
ATOM 1410 N N . THR A 1 176 ? -7.810 8.706 1.155 1.00 91.25 176 THR A N 1
ATOM 1411 C CA . THR A 1 176 ? -6.692 8.753 0.195 1.00 91.25 176 THR A CA 1
ATOM 1412 C C . THR A 1 176 ? -6.811 7.722 -0.929 1.00 91.25 176 THR A C 1
ATOM 1414 O O . THR A 1 176 ? -5.928 7.642 -1.781 1.00 91.25 176 THR A O 1
ATOM 1417 N N . GLY A 1 177 ? -7.882 6.929 -0.941 1.00 96.62 177 GLY A N 1
ATOM 1418 C CA . GLY A 1 177 ? -8.115 5.860 -1.905 1.00 96.62 177 GLY A CA 1
ATOM 1419 C C . GLY A 1 177 ? -7.439 4.530 -1.549 1.00 96.62 177 GLY A C 1
ATOM 1420 O O . GLY A 1 177 ? -7.473 3.607 -2.362 1.00 96.62 177 GLY A O 1
ATOM 1421 N N . LYS A 1 178 ? -6.806 4.409 -0.373 1.00 98.38 178 LYS A N 1
ATOM 1422 C CA . LYS A 1 178 ? -6.036 3.216 0.014 1.00 98.38 178 LYS A CA 1
ATOM 1423 C C . LYS A 1 178 ? -6.917 2.125 0.614 1.00 98.38 178 LYS A C 1
ATOM 1425 O O . LYS A 1 178 ? -7.820 2.431 1.388 1.00 98.38 178 LYS A O 1
ATOM 1430 N N . THR A 1 179 ? -6.609 0.868 0.289 1.00 98.69 179 THR A N 1
ATOM 1431 C CA . THR A 1 179 ? -7.270 -0.344 0.810 1.00 98.69 179 THR A CA 1
ATOM 1432 C C . THR A 1 179 ? -6.462 -1.003 1.935 1.00 98.69 179 THR A C 1
ATOM 1434 O O . THR A 1 179 ? -5.309 -0.645 2.185 1.00 98.69 179 THR A O 1
ATOM 1437 N N . ALA A 1 180 ? -7.027 -2.015 2.603 1.00 98.75 180 ALA A N 1
ATOM 1438 C CA . ALA A 1 180 ? -6.306 -2.790 3.619 1.00 98.75 180 ALA A CA 1
ATOM 1439 C C . ALA A 1 180 ? -5.059 -3.499 3.047 1.00 98.75 180 ALA A C 1
ATOM 1441 O O . ALA A 1 180 ? -3.988 -3.456 3.658 1.00 98.75 180 ALA A O 1
ATOM 1442 N N . LEU A 1 181 ? -5.164 -4.065 1.835 1.00 98.94 181 LEU A N 1
ATOM 1443 C CA . LEU A 1 181 ? -4.054 -4.752 1.160 1.00 98.94 181 LEU A CA 1
ATOM 1444 C C . LEU A 1 181 ? -2.872 -3.810 0.905 1.00 98.94 181 LEU A C 1
ATOM 1446 O O . LEU A 1 181 ? -1.723 -4.198 1.086 1.00 98.94 181 LEU A O 1
ATOM 1450 N N . MET A 1 182 ? -3.145 -2.555 0.544 1.00 98.88 182 MET A N 1
ATOM 1451 C CA . MET A 1 182 ? -2.119 -1.528 0.348 1.00 98.88 182 MET A CA 1
ATOM 1452 C C . MET A 1 182 ? -1.315 -1.242 1.622 1.00 98.88 182 MET A C 1
ATOM 1454 O O . MET A 1 182 ? -0.090 -1.126 1.565 1.00 98.88 182 MET A O 1
ATOM 1458 N N . PHE A 1 183 ? -1.982 -1.155 2.777 1.00 98.62 183 PHE A N 1
ATOM 1459 C CA . PHE A 1 183 ? -1.300 -0.948 4.056 1.00 98.62 183 PHE A CA 1
ATOM 1460 C C . PHE A 1 183 ? -0.473 -2.164 4.480 1.00 98.62 183 PHE A C 1
ATOM 1462 O O . PHE A 1 183 ? 0.666 -1.990 4.920 1.00 98.62 183 PHE A O 1
ATOM 1469 N N . ALA A 1 184 ? -1.010 -3.378 4.318 1.00 98.81 184 ALA A N 1
ATOM 1470 C CA . ALA A 1 184 ? -0.274 -4.609 4.601 1.00 98.81 184 ALA A CA 1
ATOM 1471 C C . ALA A 1 184 ? 0.950 -4.762 3.682 1.00 98.81 184 ALA A C 1
ATOM 1473 O O . ALA A 1 184 ? 2.040 -5.073 4.161 1.00 98.81 184 ALA A O 1
ATOM 1474 N N . ALA A 1 185 ? 0.801 -4.451 2.390 1.00 98.75 185 ALA A N 1
ATOM 1475 C CA . ALA A 1 185 ? 1.870 -4.509 1.395 1.00 98.75 185 ALA A CA 1
ATOM 1476 C C . ALA A 1 185 ? 3.016 -3.534 1.696 1.00 98.75 185 ALA A C 1
ATOM 1478 O O . ALA A 1 185 ? 4.177 -3.931 1.641 1.00 98.75 185 ALA A O 1
ATOM 1479 N N . PHE A 1 186 ? 2.707 -2.291 2.087 1.00 98.12 186 PHE A N 1
ATOM 1480 C CA . PHE A 1 186 ? 3.722 -1.315 2.506 1.00 98.12 186 PHE A CA 1
ATOM 1481 C C . PHE A 1 186 ? 4.532 -1.786 3.723 1.00 98.12 186 PHE A C 1
ATOM 1483 O O . PHE A 1 186 ? 5.719 -1.491 3.841 1.00 98.12 186 PHE A O 1
ATOM 1490 N N . LYS A 1 187 ? 3.891 -2.501 4.655 1.00 97.88 187 LYS A N 1
ATOM 1491 C CA . LYS A 1 187 ? 4.530 -3.008 5.879 1.00 97.88 187 LYS A CA 1
ATOM 1492 C C . LYS A 1 187 ? 5.160 -4.392 5.732 1.00 97.88 187 LYS A C 1
ATOM 1494 O O . LYS A 1 187 ? 5.954 -4.763 6.588 1.00 97.88 187 LYS A O 1
ATOM 1499 N N . GLY A 1 188 ? 4.838 -5.125 4.668 1.00 97.94 188 GLY A N 1
ATOM 1500 C CA . GLY A 1 188 ? 5.319 -6.489 4.449 1.00 97.94 188 GLY A CA 1
ATOM 1501 C C . GLY A 1 188 ? 4.629 -7.527 5.332 1.00 97.94 188 GLY A C 1
ATOM 1502 O O . GLY A 1 188 ? 5.224 -8.559 5.627 1.00 97.94 188 GLY A O 1
ATOM 1503 N N . ASN A 1 189 ? 3.397 -7.256 5.764 1.00 98.69 189 ASN A N 1
ATOM 1504 C CA . ASN A 1 189 ? 2.618 -8.125 6.649 1.00 98.69 189 ASN A CA 1
ATOM 1505 C C . ASN A 1 189 ? 2.010 -9.285 5.842 1.00 98.69 189 ASN A C 1
ATOM 1507 O O . ASN A 1 189 ? 0.843 -9.224 5.452 1.00 98.69 189 ASN A O 1
ATOM 1511 N N . LEU A 1 190 ? 2.823 -10.297 5.526 1.00 98.75 190 LEU A N 1
ATOM 1512 C CA . LEU A 1 190 ? 2.508 -11.334 4.534 1.00 98.75 190 LEU A CA 1
ATOM 1513 C C . LEU A 1 190 ? 1.250 -12.130 4.873 1.00 98.75 190 LEU A C 1
ATOM 1515 O O . LEU A 1 190 ? 0.404 -12.301 4.006 1.00 98.75 190 LEU A O 1
ATOM 1519 N N . GLU A 1 191 ? 1.093 -12.554 6.122 1.00 98.69 191 GLU A N 1
ATOM 1520 C CA . GLU A 1 191 ? -0.047 -13.361 6.558 1.00 98.69 191 GLU A CA 1
ATOM 1521 C C . GLU A 1 191 ? -1.358 -12.569 6.431 1.00 98.69 191 GLU A C 1
ATOM 1523 O O . GLU A 1 191 ? -2.362 -13.072 5.934 1.00 98.69 191 GLU A O 1
ATOM 1528 N N . CYS A 1 192 ? -1.333 -11.277 6.781 1.00 98.81 192 CYS A N 1
ATOM 1529 C CA . CYS A 1 192 ? -2.474 -10.388 6.557 1.00 98.81 192 CYS A CA 1
ATOM 1530 C C . CYS A 1 192 ? -2.763 -10.199 5.059 1.00 98.81 192 CYS A C 1
ATOM 1532 O O . CYS A 1 192 ? -3.922 -10.117 4.664 1.00 98.81 192 CYS A O 1
ATOM 1534 N N . MET A 1 193 ? -1.729 -10.101 4.213 1.00 98.88 193 MET A N 1
ATOM 1535 C CA . MET A 1 193 ? -1.912 -9.997 2.762 1.00 98.88 193 MET A CA 1
ATOM 1536 C C . MET A 1 193 ? -2.547 -11.260 2.178 1.00 98.88 193 MET A C 1
ATOM 1538 O O . MET A 1 193 ? -3.426 -11.138 1.331 1.00 98.88 193 MET A O 1
ATOM 1542 N N . GLU A 1 194 ? -2.112 -12.444 2.616 1.00 98.88 194 GLU A N 1
ATOM 1543 C CA . GLU A 1 194 ? -2.675 -13.731 2.193 1.00 98.88 194 GLU A CA 1
ATOM 1544 C C . GLU A 1 194 ? -4.166 -13.801 2.534 1.00 98.88 194 GLU A C 1
ATOM 1546 O O . GLU A 1 194 ? -4.978 -13.946 1.622 1.00 98.88 194 GLU A O 1
ATOM 1551 N N . ALA A 1 195 ? -4.539 -13.543 3.791 1.00 98.81 195 ALA A N 1
ATOM 1552 C CA . ALA A 1 195 ? -5.939 -13.542 4.225 1.00 98.81 195 ALA A CA 1
ATOM 1553 C C . ALA A 1 195 ? -6.815 -12.533 3.451 1.00 98.81 195 ALA A C 1
ATOM 1555 O O . ALA A 1 195 ? -7.948 -12.834 3.065 1.00 98.81 195 ALA A O 1
ATOM 1556 N N . LEU A 1 196 ? -6.292 -11.332 3.172 1.00 98.88 196 LEU A N 1
ATOM 1557 C CA . LEU A 1 196 ? -7.000 -10.319 2.381 1.00 98.88 196 LEU A CA 1
ATOM 1558 C C . LEU A 1 196 ? -7.214 -10.763 0.927 1.00 98.88 196 LEU A C 1
ATOM 1560 O O . LEU A 1 196 ? -8.303 -10.574 0.386 1.00 98.88 196 LEU A O 1
ATOM 1564 N N . LEU A 1 197 ? -6.190 -11.336 0.289 1.00 98.81 197 LEU A N 1
ATOM 1565 C CA . LEU A 1 197 ? -6.264 -11.823 -1.093 1.00 98.81 197 LEU A CA 1
ATOM 1566 C C . LEU A 1 197 ? -7.220 -13.017 -1.212 1.00 98.81 197 LEU A C 1
ATOM 1568 O O . LEU A 1 197 ? -8.038 -13.048 -2.129 1.00 98.81 197 LEU A O 1
ATOM 1572 N N . GLU A 1 198 ? -7.179 -13.947 -0.256 1.00 98.56 198 GLU A N 1
ATOM 1573 C CA . GLU A 1 198 ? -8.120 -15.072 -0.164 1.00 98.56 198 GLU A CA 1
ATOM 1574 C C . GLU A 1 198 ? -9.569 -14.602 0.024 1.00 98.56 198 GLU A C 1
ATOM 1576 O O . GLU A 1 198 ? -10.493 -15.204 -0.522 1.00 98.56 198 GLU A O 1
ATOM 1581 N N . SER A 1 199 ? -9.761 -13.472 0.709 1.00 98.50 199 SER A N 1
ATOM 1582 C CA . SER A 1 199 ? -11.071 -12.840 0.910 1.00 98.50 199 SER A CA 1
ATOM 1583 C C . SER A 1 199 ? -11.513 -11.929 -0.245 1.00 98.50 199 SER A C 1
ATOM 1585 O O . SER A 1 199 ? -12.518 -11.228 -0.133 1.00 98.50 199 SER A O 1
ATOM 1587 N N . GLY A 1 200 ? -10.794 -11.922 -1.373 1.00 98.44 200 GLY A N 1
ATOM 1588 C CA . GLY A 1 200 ? -11.190 -11.187 -2.578 1.00 98.44 200 GLY A CA 1
ATOM 1589 C C . GLY A 1 200 ? -10.738 -9.724 -2.628 1.00 98.44 200 GLY A C 1
ATOM 1590 O O . GLY A 1 200 ? -11.371 -8.909 -3.307 1.00 98.44 200 GLY A O 1
ATOM 1591 N N . ALA A 1 201 ? -9.655 -9.363 -1.932 1.00 98.81 201 ALA A N 1
ATOM 1592 C CA . ALA A 1 201 ? -8.997 -8.076 -2.149 1.00 98.81 201 ALA A CA 1
ATOM 1593 C C . ALA A 1 201 ? -8.529 -7.939 -3.610 1.00 98.81 201 ALA A C 1
ATOM 1595 O O . ALA A 1 201 ? -7.833 -8.804 -4.143 1.00 98.81 201 ALA A O 1
ATOM 1596 N N . ASP A 1 202 ? -8.860 -6.818 -4.245 1.00 98.81 202 ASP A N 1
ATOM 1597 C CA . ASP A 1 202 ? -8.382 -6.468 -5.576 1.00 98.81 202 ASP A CA 1
ATOM 1598 C C . ASP A 1 202 ? -6.893 -6.101 -5.510 1.00 98.81 202 ASP A C 1
ATOM 1600 O O . ASP A 1 202 ? -6.500 -5.017 -5.066 1.00 98.81 202 ASP A O 1
ATOM 1604 N N . VAL A 1 203 ? -6.057 -7.025 -5.987 1.00 98.81 203 VAL A N 1
ATOM 1605 C CA . VAL A 1 203 ? -4.597 -6.885 -6.060 1.00 98.81 203 VAL A CA 1
ATOM 1606 C C . VAL A 1 203 ? -4.152 -5.665 -6.884 1.00 98.81 203 VAL A C 1
ATOM 1608 O O . VAL A 1 203 ? -3.059 -5.133 -6.667 1.00 98.81 203 VAL A O 1
ATOM 1611 N N . ASN A 1 204 ? -4.997 -5.204 -7.812 1.00 98.75 204 ASN A N 1
ATOM 1612 C CA . ASN A 1 204 ? -4.717 -4.119 -8.747 1.00 98.75 204 ASN A CA 1
ATOM 1613 C C . ASN A 1 204 ? -5.458 -2.820 -8.414 1.00 98.75 204 ASN A C 1
ATOM 1615 O O . ASN A 1 204 ? -5.335 -1.850 -9.167 1.00 98.75 204 ASN A O 1
ATOM 1619 N N . ALA A 1 205 ? -6.164 -2.756 -7.280 1.00 98.69 205 ALA A N 1
ATOM 1620 C CA . ALA A 1 205 ? -6.746 -1.512 -6.803 1.00 98.69 205 ALA A CA 1
ATOM 1621 C C . ALA A 1 205 ? -5.668 -0.423 -6.700 1.00 98.69 205 ALA A C 1
ATOM 1623 O O . ALA A 1 205 ? -4.525 -0.691 -6.319 1.00 98.69 205 ALA A O 1
ATOM 1624 N N . VAL A 1 206 ? -6.052 0.816 -7.015 1.00 98.69 206 VAL A N 1
ATOM 1625 C CA . VAL A 1 206 ? -5.186 2.001 -6.925 1.00 98.69 206 VAL A CA 1
ATOM 1626 C C . VAL A 1 206 ? -5.775 3.072 -6.018 1.00 98.69 206 VAL A C 1
ATOM 1628 O O . VAL A 1 206 ? -7.001 3.219 -5.929 1.00 98.69 206 VAL A O 1
ATOM 1631 N N . ASP A 1 207 ? -4.894 3.807 -5.347 1.00 98.31 207 ASP A N 1
ATOM 1632 C CA . ASP A 1 207 ? -5.248 4.976 -4.549 1.00 98.31 207 ASP A CA 1
ATOM 1633 C C . ASP A 1 207 ? -5.463 6.232 -5.420 1.00 98.31 207 ASP A C 1
ATOM 1635 O O . ASP A 1 207 ? -5.402 6.168 -6.651 1.00 98.31 207 ASP A O 1
ATOM 1639 N N . HIS A 1 208 ? -5.741 7.388 -4.807 1.00 98.06 208 HIS A N 1
ATOM 1640 C CA . HIS A 1 208 ? -5.976 8.636 -5.552 1.00 98.06 208 HIS A CA 1
ATOM 1641 C C . HIS A 1 208 ? -4.751 9.141 -6.338 1.00 98.06 208 HIS A C 1
ATOM 1643 O O . HIS A 1 208 ? -4.905 9.990 -7.214 1.00 98.06 208 HIS A O 1
ATOM 1649 N N . SER A 1 209 ? -3.557 8.610 -6.064 1.00 97.56 209 SER A N 1
ATOM 1650 C CA . SER A 1 209 ? -2.319 8.899 -6.795 1.00 97.56 209 SER A CA 1
ATOM 1651 C C . SER A 1 209 ? -1.999 7.841 -7.857 1.00 97.56 209 SER A C 1
ATOM 1653 O O . SER A 1 209 ? -0.948 7.916 -8.493 1.00 97.56 209 SER A O 1
ATOM 1655 N N . GLY A 1 210 ? -2.867 6.845 -8.052 1.00 98.19 210 GLY A N 1
ATOM 1656 C CA . GLY A 1 210 ? -2.629 5.733 -8.972 1.00 98.19 210 GLY A CA 1
ATOM 1657 C C . GLY A 1 210 ? -1.711 4.648 -8.400 1.00 98.19 210 GLY A C 1
ATOM 1658 O O . GLY A 1 210 ? -1.305 3.746 -9.132 1.00 98.19 210 GLY A O 1
ATOM 1659 N N . LEU A 1 211 ? -1.373 4.696 -7.106 1.00 98.38 211 LEU A N 1
ATOM 1660 C CA . LEU A 1 211 ? -0.478 3.717 -6.491 1.00 98.38 211 LEU A CA 1
ATOM 1661 C C . LEU A 1 211 ? -1.251 2.452 -6.121 1.00 98.38 211 LEU A C 1
ATOM 1663 O O . LEU A 1 211 ? -2.234 2.503 -5.383 1.00 98.38 211 LEU A O 1
ATOM 1667 N N . SER A 1 212 ? -0.781 1.308 -6.619 1.00 98.56 212 SER A N 1
ATOM 1668 C CA . SER A 1 212 ? -1.278 -0.019 -6.234 1.00 98.56 212 SER A CA 1
ATOM 1669 C C . SER A 1 212 ? -0.551 -0.587 -5.014 1.00 98.56 212 SER A C 1
ATOM 1671 O O . SER A 1 212 ? 0.487 -0.070 -4.591 1.00 98.56 212 SER A O 1
ATOM 1673 N N . ALA A 1 213 ? -1.039 -1.713 -4.484 1.00 98.69 213 ALA A N 1
ATOM 1674 C CA . ALA A 1 213 ? -0.337 -2.462 -3.438 1.00 98.69 213 ALA A CA 1
ATOM 1675 C C . ALA A 1 213 ? 1.110 -2.809 -3.837 1.00 98.69 213 ALA A C 1
ATOM 1677 O O . ALA A 1 213 ? 2.004 -2.771 -2.996 1.00 98.69 213 ALA A O 1
ATOM 1678 N N . LEU A 1 214 ? 1.364 -3.068 -5.127 1.00 98.44 214 LEU A N 1
ATOM 1679 C CA . LEU A 1 214 ? 2.706 -3.344 -5.638 1.00 98.44 214 LEU A CA 1
ATOM 1680 C C . LEU A 1 214 ? 3.632 -2.121 -5.549 1.00 98.44 214 LEU A C 1
ATOM 1682 O O . LEU A 1 214 ? 4.767 -2.265 -5.108 1.00 98.44 214 LEU A O 1
ATOM 1686 N N . HIS A 1 215 ? 3.142 -0.921 -5.881 1.00 97.56 215 HIS A N 1
ATOM 1687 C CA . HIS A 1 215 ? 3.911 0.318 -5.703 1.00 97.56 215 HIS A CA 1
ATOM 1688 C C . HIS A 1 215 ? 4.268 0.553 -4.236 1.00 97.56 215 HIS A C 1
ATOM 1690 O O . HIS A 1 215 ? 5.390 0.932 -3.913 1.00 97.56 215 HIS A O 1
ATOM 1696 N N . LEU A 1 216 ? 3.319 0.308 -3.335 1.00 97.25 216 LEU A N 1
ATOM 1697 C CA . LEU A 1 216 ? 3.540 0.511 -1.909 1.00 97.25 216 LEU A CA 1
ATOM 1698 C C . LEU A 1 216 ? 4.464 -0.557 -1.309 1.00 97.25 216 LEU A C 1
ATOM 1700 O O . LEU A 1 216 ? 5.267 -0.234 -0.441 1.00 97.25 216 LEU A O 1
ATOM 1704 N N . ALA A 1 217 ? 4.428 -1.799 -1.799 1.00 97.12 217 ALA A N 1
ATOM 1705 C CA . ALA A 1 217 ? 5.424 -2.811 -1.449 1.00 97.12 217 ALA A CA 1
ATOM 1706 C C . ALA A 1 217 ? 6.833 -2.422 -1.931 1.00 97.12 217 ALA A C 1
ATOM 1708 O O . ALA A 1 217 ? 7.805 -2.684 -1.227 1.00 97.12 217 ALA A O 1
ATOM 1709 N N . THR A 1 218 ? 6.952 -1.770 -3.096 1.00 95.06 218 THR A N 1
ATOM 1710 C CA . THR A 1 218 ? 8.213 -1.174 -3.565 1.00 95.06 218 THR A CA 1
ATOM 1711 C C . THR A 1 218 ? 8.682 -0.062 -2.626 1.00 95.06 218 THR A C 1
ATOM 1713 O O . THR A 1 218 ? 9.828 -0.102 -2.188 1.00 95.06 218 THR A O 1
ATOM 1716 N N . ASP A 1 219 ? 7.804 0.876 -2.255 1.00 93.56 219 ASP A N 1
ATOM 1717 C CA . ASP A 1 219 ? 8.137 1.981 -1.339 1.00 93.56 219 ASP A CA 1
ATOM 1718 C C . ASP A 1 219 ? 8.533 1.493 0.062 1.00 93.56 219 ASP A C 1
ATOM 1720 O O . ASP A 1 219 ? 9.371 2.111 0.716 1.00 93.56 219 ASP A O 1
ATOM 1724 N N . GLY A 1 220 ? 7.926 0.396 0.520 1.00 93.69 220 GLY A N 1
ATOM 1725 C CA . GLY A 1 220 ? 8.232 -0.260 1.789 1.00 93.69 220 GLY A CA 1
ATOM 1726 C C . GLY A 1 220 ? 9.396 -1.252 1.733 1.00 93.69 220 GLY A C 1
ATOM 1727 O O . GLY A 1 220 ? 9.698 -1.865 2.754 1.00 93.69 220 GLY A O 1
ATOM 1728 N N . GLU A 1 221 ? 10.017 -1.443 0.564 1.00 93.62 221 GLU A N 1
ATOM 1729 C CA . GLU A 1 221 ? 11.130 -2.372 0.320 1.00 93.62 221 GLU A CA 1
ATOM 1730 C C . GLU A 1 221 ? 10.813 -3.857 0.609 1.00 93.62 221 GLU A C 1
ATOM 1732 O O . GLU A 1 221 ? 11.667 -4.658 0.995 1.00 93.62 221 GLU A O 1
ATOM 1737 N N . GLN A 1 222 ? 9.561 -4.260 0.389 1.00 95.62 222 GLN A N 1
ATOM 1738 C CA . GLN A 1 222 ? 9.029 -5.560 0.797 1.00 95.62 222 GLN A CA 1
ATOM 1739 C C . GLN A 1 222 ? 9.114 -6.606 -0.323 1.00 95.62 222 GLN A C 1
ATOM 1741 O O . GLN A 1 222 ? 8.127 -6.941 -0.980 1.00 95.62 222 GLN A O 1
ATOM 1746 N N . THR A 1 223 ? 10.298 -7.188 -0.531 1.00 95.69 223 THR A N 1
ATOM 1747 C CA . THR A 1 223 ? 10.545 -8.188 -1.598 1.00 95.69 223 THR A CA 1
ATOM 1748 C C . THR A 1 223 ? 9.632 -9.416 -1.526 1.00 95.69 223 THR A C 1
ATOM 1750 O O . THR A 1 223 ? 9.189 -9.928 -2.555 1.00 95.69 223 THR A O 1
ATOM 1753 N N . ARG A 1 224 ? 9.304 -9.895 -0.320 1.00 97.75 224 ARG A N 1
ATOM 1754 C CA . ARG A 1 224 ? 8.367 -11.018 -0.139 1.00 97.75 224 ARG A CA 1
ATOM 1755 C C . ARG A 1 224 ? 6.926 -10.627 -0.471 1.00 97.75 224 ARG A C 1
ATOM 1757 O O . ARG A 1 224 ? 6.227 -11.414 -1.103 1.00 97.75 224 ARG A O 1
ATOM 1764 N N . ALA A 1 225 ? 6.515 -9.409 -0.119 1.00 98.25 225 ALA A N 1
ATOM 1765 C CA . ALA A 1 225 ? 5.201 -8.881 -0.475 1.00 98.25 225 ALA A CA 1
ATOM 1766 C C . ALA A 1 225 ? 5.065 -8.744 -1.998 1.00 98.25 225 ALA A C 1
ATOM 1768 O O . ALA A 1 225 ? 4.051 -9.145 -2.556 1.00 98.25 225 ALA A O 1
ATOM 1769 N N . ILE A 1 226 ? 6.116 -8.278 -2.686 1.00 98.19 226 ILE A N 1
ATOM 1770 C CA . ILE A 1 226 ? 6.166 -8.225 -4.156 1.00 98.19 226 ILE A CA 1
ATOM 1771 C C . ILE A 1 226 ? 5.939 -9.615 -4.759 1.00 98.19 226 ILE A C 1
ATOM 1773 O O . ILE A 1 226 ? 5.075 -9.766 -5.619 1.00 98.19 226 ILE A O 1
ATOM 1777 N N . LYS A 1 227 ? 6.651 -10.645 -4.279 1.00 98.31 227 LYS A N 1
ATOM 1778 C CA . LYS A 1 227 ? 6.463 -12.031 -4.751 1.00 98.31 227 LYS A CA 1
ATOM 1779 C C . LYS A 1 227 ? 5.023 -12.502 -4.583 1.00 98.31 227 LYS A C 1
ATOM 1781 O O . LYS A 1 227 ? 4.463 -13.085 -5.509 1.00 98.31 227 LYS A O 1
ATOM 1786 N N . LEU A 1 228 ? 4.430 -12.241 -3.419 1.00 98.75 228 LEU A N 1
ATOM 1787 C CA . LEU A 1 228 ? 3.052 -12.620 -3.125 1.00 98.75 228 LEU A CA 1
ATOM 1788 C C . LEU A 1 228 ? 2.052 -11.893 -4.037 1.00 98.75 228 LEU A C 1
ATOM 1790 O O . LEU A 1 228 ? 1.169 -12.531 -4.603 1.00 98.75 228 LEU A O 1
ATOM 1794 N N . LEU A 1 229 ? 2.211 -10.583 -4.228 1.00 98.81 229 LEU A N 1
ATOM 1795 C CA . LEU A 1 229 ? 1.346 -9.778 -5.095 1.00 98.81 229 LEU A CA 1
ATOM 1796 C C . LEU A 1 229 ? 1.441 -10.227 -6.558 1.00 98.81 229 LEU A C 1
ATOM 1798 O O . LEU A 1 229 ? 0.417 -10.440 -7.201 1.00 98.81 229 LEU A O 1
ATOM 1802 N N . VAL A 1 230 ? 2.655 -10.438 -7.073 1.00 98.44 230 VAL A N 1
ATOM 1803 C CA . VAL A 1 230 ? 2.880 -10.932 -8.443 1.00 98.44 230 VAL A CA 1
ATOM 1804 C C . VAL A 1 230 ? 2.255 -12.313 -8.634 1.00 98.44 230 VAL A C 1
ATOM 1806 O O . VAL A 1 230 ? 1.558 -12.534 -9.623 1.00 98.44 230 VAL A O 1
ATOM 1809 N N . LYS A 1 231 ? 2.431 -13.227 -7.669 1.00 98.44 231 LYS A N 1
ATOM 1810 C CA . LYS A 1 231 ? 1.795 -14.555 -7.691 1.00 98.44 231 LYS A CA 1
ATOM 1811 C C . LYS A 1 231 ? 0.265 -14.463 -7.787 1.00 98.44 231 LYS A C 1
ATOM 1813 O O . LYS A 1 231 ? -0.349 -15.336 -8.391 1.00 98.44 231 LYS A O 1
ATOM 1818 N N . ASN A 1 232 ? -0.331 -13.411 -7.227 1.00 98.62 232 ASN A N 1
ATOM 1819 C CA . ASN A 1 232 ? -1.771 -13.155 -7.251 1.00 98.62 232 ASN A CA 1
ATOM 1820 C C . ASN A 1 232 ? -2.219 -12.231 -8.401 1.00 98.62 232 ASN A C 1
ATOM 1822 O O . ASN A 1 232 ? -3.348 -11.755 -8.392 1.00 98.62 232 ASN A O 1
ATOM 1826 N N . GLY A 1 233 ? -1.374 -11.992 -9.412 1.00 98.25 233 GLY A N 1
ATOM 1827 C CA . GLY A 1 233 ? -1.768 -11.266 -10.624 1.00 98.25 233 GLY A CA 1
ATOM 1828 C C . GLY A 1 233 ? -1.638 -9.742 -10.543 1.00 98.25 233 GLY A C 1
ATOM 1829 O O . GLY A 1 233 ? -2.331 -9.028 -11.272 1.00 98.25 233 GLY A O 1
ATOM 1830 N N . ALA A 1 234 ? -0.761 -9.226 -9.676 1.00 98.56 234 ALA A N 1
ATOM 1831 C CA . ALA A 1 234 ? -0.427 -7.805 -9.671 1.00 98.56 234 ALA A CA 1
ATOM 1832 C C . ALA A 1 234 ? 0.162 -7.352 -11.018 1.00 98.56 234 ALA A C 1
ATOM 1834 O O . ALA A 1 234 ? 1.084 -7.968 -11.555 1.00 98.56 234 ALA A O 1
ATOM 1835 N N . ASN A 1 235 ? -0.337 -6.233 -11.537 1.00 98.31 235 ASN A N 1
ATOM 1836 C CA . ASN A 1 235 ? 0.144 -5.617 -12.764 1.00 98.31 235 ASN A CA 1
ATOM 1837 C C . ASN A 1 235 ? 1.467 -4.873 -12.515 1.00 98.31 235 ASN A C 1
ATOM 1839 O O . ASN A 1 235 ? 1.484 -3.791 -11.922 1.00 98.31 235 ASN A O 1
ATOM 1843 N N . LEU A 1 236 ? 2.561 -5.449 -13.018 1.00 98.25 236 LEU A N 1
ATOM 1844 C CA . LEU A 1 236 ? 3.918 -4.888 -12.966 1.00 98.25 236 LEU A CA 1
ATOM 1845 C C . LEU A 1 236 ? 4.062 -3.568 -13.736 1.00 98.25 236 LEU A C 1
ATOM 1847 O O . LEU A 1 236 ? 4.981 -2.806 -13.461 1.00 98.25 236 LEU A O 1
ATOM 1851 N N . GLU A 1 237 ? 3.152 -3.291 -14.668 1.00 98.19 237 GLU A N 1
ATOM 1852 C CA . GLU A 1 237 ? 3.198 -2.132 -15.564 1.00 98.19 237 GLU A CA 1
ATOM 1853 C C . GLU A 1 237 ? 2.147 -1.078 -15.217 1.00 98.19 237 GLU A C 1
ATOM 1855 O O . GLU A 1 237 ? 1.900 -0.159 -15.997 1.00 98.19 237 GLU A O 1
ATOM 1860 N N . ASN A 1 238 ? 1.494 -1.201 -14.058 1.00 97.19 238 ASN A N 1
ATOM 1861 C CA . ASN A 1 238 ? 0.604 -0.149 -13.596 1.00 97.19 238 ASN A CA 1
ATOM 1862 C C . ASN A 1 238 ? 1.409 1.137 -13.371 1.00 97.19 238 ASN A C 1
ATOM 1864 O O . ASN A 1 238 ? 2.495 1.083 -12.800 1.00 97.19 238 ASN A O 1
ATOM 1868 N N . ARG A 1 239 ? 0.883 2.275 -13.822 1.00 97.62 239 ARG A N 1
ATOM 1869 C CA . ARG A 1 239 ? 1.578 3.565 -13.795 1.00 97.62 239 ARG A CA 1
ATOM 1870 C C . ARG A 1 239 ? 0.883 4.495 -12.816 1.00 97.62 239 ARG A C 1
ATOM 1872 O O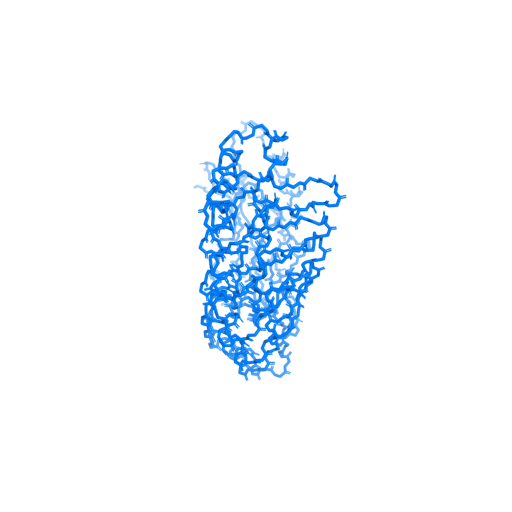 . ARG A 1 239 ? -0.333 4.664 -12.903 1.00 97.62 239 ARG A O 1
ATOM 1879 N N . ASP A 1 240 ? 1.651 5.117 -11.927 1.00 96.94 240 ASP A N 1
ATOM 1880 C CA . ASP A 1 240 ? 1.109 6.162 -11.060 1.00 96.94 240 ASP A CA 1
ATOM 1881 C C . ASP A 1 240 ? 0.611 7.377 -11.864 1.00 96.94 240 ASP A C 1
ATOM 1883 O O . ASP A 1 240 ? 0.992 7.597 -13.016 1.00 96.94 240 ASP A O 1
ATOM 1887 N N . PHE A 1 241 ? -0.281 8.174 -11.278 1.00 97.25 241 PHE A N 1
ATOM 1888 C CA . PHE A 1 241 ? -0.887 9.310 -11.981 1.00 97.25 241 PHE A CA 1
ATOM 1889 C C . PHE A 1 241 ? 0.016 10.544 -12.030 1.00 97.25 241 PHE A C 1
ATOM 1891 O O . PHE A 1 241 ? -0.251 11.462 -12.801 1.00 97.25 241 PHE A O 1
ATOM 1898 N N . GLY A 1 242 ? 1.066 10.583 -11.208 1.00 94.88 242 GLY A N 1
ATOM 1899 C CA . GLY A 1 242 ? 1.977 11.717 -11.136 1.00 94.88 242 GLY A CA 1
ATOM 1900 C C . GLY A 1 242 ? 2.979 11.702 -12.283 1.00 94.88 242 GLY A C 1
ATOM 1901 O O . GLY A 1 242 ? 2.869 12.460 -13.247 1.00 94.88 242 GLY A O 1
ATOM 1902 N N . LEU A 1 243 ? 3.981 10.835 -12.168 1.00 94.88 243 LEU A N 1
ATOM 1903 C CA . LEU A 1 243 ? 5.081 10.751 -13.127 1.00 94.88 243 LEU A CA 1
ATOM 1904 C C . LEU A 1 243 ? 4.863 9.629 -14.141 1.00 94.88 243 LEU A C 1
ATOM 1906 O O . LEU A 1 243 ? 5.609 9.531 -15.112 1.00 94.88 243 LEU A O 1
ATOM 1910 N N . GLY A 1 244 ? 3.831 8.801 -13.968 1.00 97.31 244 GLY A N 1
ATOM 1911 C CA . GLY A 1 244 ? 3.628 7.640 -14.821 1.00 97.31 244 GLY A CA 1
ATOM 1912 C C . GLY A 1 244 ? 4.640 6.546 -14.511 1.00 97.31 244 GLY A C 1
ATOM 1913 O O . GLY A 1 244 ? 5.035 5.810 -15.419 1.00 97.31 244 GLY A O 1
ATOM 1914 N N . TRP A 1 245 ? 5.109 6.488 -13.264 1.00 96.88 245 TRP A N 1
ATOM 1915 C CA . TRP A 1 245 ? 6.097 5.510 -12.833 1.00 96.88 245 TRP A CA 1
ATOM 1916 C C . TRP A 1 245 ? 5.450 4.147 -12.656 1.00 96.88 24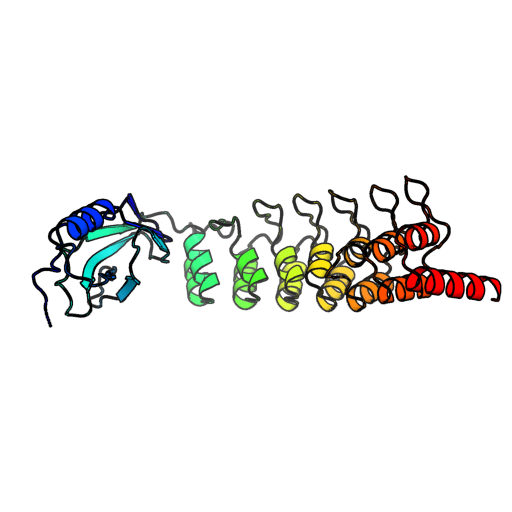5 TRP A C 1
ATOM 1918 O O . TRP A 1 245 ? 4.438 4.027 -11.972 1.00 96.88 245 TRP A O 1
ATOM 1928 N N . THR A 1 246 ? 6.071 3.130 -13.250 1.00 97.75 246 THR A N 1
ATOM 1929 C CA . THR A 1 246 ? 5.849 1.734 -12.868 1.00 97.75 246 THR A CA 1
ATOM 1930 C C . THR A 1 246 ? 6.584 1.437 -11.556 1.00 97.75 246 THR A C 1
ATOM 1932 O O . THR A 1 246 ? 7.505 2.178 -11.193 1.00 97.75 246 THR A O 1
ATOM 1935 N N . PRO A 1 247 ? 6.278 0.335 -10.852 1.00 96.12 247 PRO A N 1
ATOM 1936 C CA . PRO A 1 247 ? 7.040 -0.105 -9.684 1.00 96.12 247 PRO A CA 1
ATOM 1937 C C . PRO A 1 247 ? 8.559 -0.179 -9.927 1.00 96.12 247 PRO A C 1
ATOM 1939 O O . PRO A 1 247 ? 9.340 0.231 -9.068 1.00 96.12 247 PRO A O 1
ATOM 1942 N N . LEU A 1 248 ? 9.001 -0.621 -11.115 1.00 96.25 248 LEU A N 1
ATOM 1943 C CA . LEU A 1 248 ? 10.431 -0.675 -11.447 1.00 96.25 248 LEU A CA 1
ATOM 1944 C C . LEU A 1 248 ? 11.040 0.729 -11.593 1.00 96.25 248 LEU A C 1
ATOM 1946 O O . LEU A 1 248 ? 12.116 0.988 -11.052 1.00 96.25 248 LEU A O 1
ATOM 1950 N N . ILE A 1 249 ? 10.349 1.653 -12.271 1.00 95.69 249 ILE A N 1
ATOM 1951 C CA . ILE A 1 249 ? 10.803 3.049 -12.394 1.00 95.69 249 ILE A CA 1
ATOM 1952 C C . ILE A 1 249 ? 10.811 3.734 -11.022 1.00 95.69 249 ILE A C 1
ATOM 1954 O O . ILE A 1 249 ? 11.748 4.458 -10.695 1.00 95.69 249 ILE A O 1
ATOM 1958 N N . ARG A 1 250 ? 9.809 3.460 -10.184 1.00 92.81 250 ARG A N 1
ATOM 1959 C CA . ARG A 1 250 ? 9.697 4.009 -8.831 1.00 92.81 250 ARG A CA 1
ATOM 1960 C C . ARG A 1 250 ? 10.855 3.580 -7.934 1.00 92.81 250 ARG A C 1
ATOM 1962 O O . ARG A 1 250 ? 11.449 4.426 -7.272 1.00 92.81 250 ARG A O 1
ATOM 1969 N N . CYS A 1 251 ? 11.248 2.306 -7.990 1.00 89.25 251 CYS A N 1
ATOM 1970 C CA . CYS A 1 251 ? 12.467 1.826 -7.338 1.00 89.25 251 CYS A CA 1
ATOM 1971 C C . CYS A 1 251 ? 13.720 2.568 -7.846 1.00 89.25 251 CYS A C 1
ATOM 1973 O O . CYS A 1 251 ? 14.625 2.861 -7.074 1.00 89.25 251 CYS A O 1
ATOM 1975 N N . ALA A 1 252 ? 13.786 2.887 -9.138 1.00 89.75 252 ALA A N 1
ATOM 1976 C CA . ALA A 1 252 ? 14.929 3.564 -9.746 1.00 89.75 252 ALA A CA 1
ATOM 1977 C C . ALA A 1 252 ? 15.021 5.075 -9.451 1.00 89.75 252 ALA A C 1
ATOM 1979 O O . ALA A 1 252 ? 16.123 5.622 -9.420 1.00 89.75 252 ALA A O 1
ATOM 1980 N N . GLY A 1 253 ? 13.886 5.760 -9.279 1.00 82.69 253 GLY A N 1
ATOM 1981 C CA . GLY A 1 253 ? 13.807 7.224 -9.199 1.00 82.69 253 GLY A CA 1
ATOM 1982 C C . GLY A 1 253 ? 13.819 7.825 -7.791 1.00 82.69 253 GLY A C 1
ATOM 1983 O O . GLY A 1 253 ? 13.941 9.043 -7.646 1.00 82.69 253 GLY A O 1
ATOM 1984 N N . LEU A 1 254 ? 13.702 7.017 -6.734 1.00 79.25 254 LEU A N 1
ATOM 1985 C CA . LEU A 1 254 ? 13.692 7.517 -5.357 1.00 79.25 254 LEU A CA 1
ATOM 1986 C C . LEU A 1 254 ? 15.120 7.653 -4.800 1.00 79.25 254 LEU A C 1
ATOM 1988 O O . LEU A 1 254 ? 15.817 6.662 -4.595 1.00 79.25 254 LEU A O 1
ATOM 1992 N N . LYS A 1 255 ? 15.534 8.891 -4.479 1.00 62.19 255 LYS A N 1
ATOM 1993 C CA . LYS A 1 255 ? 16.890 9.247 -3.994 1.00 62.19 255 LYS A CA 1
ATOM 1994 C C . LYS A 1 255 ? 17.393 8.459 -2.773 1.00 62.19 255 LYS A C 1
ATOM 1996 O O . LYS A 1 255 ? 18.603 8.377 -2.597 1.00 62.19 255 LYS A O 1
ATOM 2001 N N . ASN A 1 256 ? 16.498 7.896 -1.958 1.00 58.16 256 ASN A N 1
ATOM 2002 C CA . ASN A 1 256 ? 16.846 7.155 -0.739 1.00 58.16 256 ASN A CA 1
ATOM 2003 C C . ASN A 1 256 ? 16.375 5.683 -0.740 1.00 58.16 256 ASN A C 1
ATOM 2005 O O . ASN A 1 256 ? 16.675 4.982 0.218 1.00 58.16 256 ASN A O 1
ATOM 2009 N N . ASN A 1 257 ? 15.669 5.207 -1.782 1.00 57.09 257 ASN A N 1
ATOM 2010 C CA . ASN A 1 257 ? 14.926 3.929 -1.749 1.00 57.09 257 ASN A CA 1
ATOM 2011 C C . ASN A 1 257 ? 15.199 3.027 -2.969 1.00 57.09 257 ASN A C 1
ATOM 2013 O O . ASN A 1 257 ? 14.383 2.175 -3.321 1.00 57.09 257 ASN A O 1
ATOM 2017 N N . GLY A 1 258 ? 16.332 3.204 -3.651 1.00 59.38 258 GLY A N 1
ATOM 2018 C CA . GLY A 1 258 ? 16.742 2.276 -4.702 1.00 59.38 258 GLY A CA 1
ATOM 2019 C C . GLY A 1 258 ? 17.193 0.948 -4.114 1.00 59.38 258 GLY A C 1
ATOM 2020 O O . GLY A 1 258 ? 18.394 0.698 -3.992 1.00 59.38 258 GLY A O 1
ATOM 2021 N N . ASN A 1 259 ? 16.240 0.103 -3.731 1.00 78.75 259 ASN A N 1
ATOM 2022 C CA . ASN A 1 259 ? 16.538 -1.221 -3.225 1.00 78.75 259 ASN A CA 1
ATOM 2023 C C . ASN A 1 259 ? 16.828 -2.159 -4.404 1.00 78.75 259 ASN A C 1
ATOM 2025 O O . ASN A 1 259 ? 15.956 -2.544 -5.184 1.00 78.75 259 ASN A O 1
ATOM 2029 N N . VAL A 1 260 ? 18.103 -2.521 -4.517 1.00 88.81 260 VAL A N 1
ATOM 2030 C CA . VAL A 1 260 ? 18.627 -3.451 -5.518 1.00 88.81 260 VAL A CA 1
ATOM 2031 C C . VAL A 1 260 ? 17.859 -4.775 -5.525 1.00 88.81 260 VAL A C 1
ATOM 2033 O O . VAL A 1 260 ? 17.576 -5.301 -6.601 1.00 88.81 260 VAL A O 1
ATOM 2036 N N . ASP A 1 261 ? 17.476 -5.288 -4.357 1.00 91.94 261 ASP A N 1
ATOM 2037 C CA . ASP A 1 261 ? 16.742 -6.545 -4.244 1.00 91.94 261 ASP A CA 1
ATOM 2038 C C . ASP A 1 261 ? 15.319 -6.402 -4.785 1.00 91.94 261 ASP A C 1
ATOM 2040 O O . ASP A 1 261 ? 14.862 -7.265 -5.530 1.00 91.94 261 ASP A O 1
ATOM 2044 N N . VAL A 1 262 ? 14.639 -5.289 -4.496 1.00 93.50 262 VAL A N 1
ATOM 2045 C CA . VAL A 1 262 ? 13.312 -4.989 -5.061 1.00 93.50 262 VAL A CA 1
ATOM 2046 C C . VAL A 1 262 ? 13.371 -4.915 -6.582 1.00 93.50 262 VAL A C 1
ATOM 2048 O O . VAL A 1 262 ? 12.567 -5.563 -7.253 1.00 93.50 262 VAL A O 1
ATOM 2051 N N . ALA A 1 263 ? 14.342 -4.189 -7.139 1.00 94.12 263 ALA A N 1
ATOM 2052 C CA . ALA A 1 263 ? 14.514 -4.120 -8.585 1.00 94.12 263 ALA A CA 1
ATOM 2053 C C . ALA A 1 263 ? 14.814 -5.495 -9.195 1.00 94.12 263 ALA A C 1
ATOM 2055 O O . ALA A 1 263 ? 14.210 -5.863 -10.201 1.00 94.12 263 ALA A O 1
ATOM 2056 N N . CYS A 1 264 ? 15.696 -6.284 -8.572 1.00 94.44 264 CYS A N 1
ATOM 2057 C CA . CYS A 1 264 ? 15.976 -7.651 -9.010 1.00 94.44 264 CYS A CA 1
ATOM 2058 C C . CYS A 1 264 ? 14.712 -8.513 -9.012 1.00 94.44 264 CYS A C 1
ATOM 2060 O O . CYS A 1 264 ? 14.495 -9.269 -9.955 1.00 94.44 264 CYS A O 1
ATOM 2062 N N . GLU A 1 265 ? 13.880 -8.418 -7.977 1.00 96.12 265 GLU A N 1
ATOM 2063 C CA . GLU A 1 265 ? 12.635 -9.182 -7.894 1.00 96.12 265 GLU A CA 1
ATOM 2064 C C . GLU A 1 265 ? 11.604 -8.734 -8.934 1.00 96.12 265 GLU A C 1
ATOM 2066 O O . GLU A 1 265 ? 11.003 -9.585 -9.583 1.00 96.12 265 GLU A O 1
ATOM 2071 N N . LEU A 1 266 ? 11.449 -7.429 -9.175 1.00 96.88 266 LEU A N 1
ATOM 2072 C CA . LEU A 1 266 ? 10.566 -6.914 -10.227 1.00 96.88 266 LEU A CA 1
ATOM 2073 C C . LEU A 1 266 ? 11.031 -7.352 -11.626 1.00 96.88 266 LEU A C 1
ATOM 2075 O O . LEU A 1 266 ? 10.220 -7.807 -12.430 1.00 96.88 266 LEU A O 1
ATOM 2079 N N . ILE A 1 267 ? 12.336 -7.288 -11.908 1.00 96.62 267 ILE A N 1
ATOM 2080 C CA . ILE A 1 267 ? 12.906 -7.757 -13.181 1.00 96.62 267 ILE A CA 1
ATOM 2081 C C . ILE A 1 267 ? 12.700 -9.269 -13.338 1.00 96.62 267 ILE A C 1
ATOM 2083 O O . ILE A 1 267 ? 12.274 -9.724 -14.398 1.00 96.62 267 ILE A O 1
ATOM 2087 N N . ARG A 1 268 ? 12.946 -10.064 -12.286 1.00 96.56 268 ARG A N 1
ATOM 2088 C CA . ARG A 1 268 ? 12.691 -11.519 -12.293 1.00 96.56 268 ARG A CA 1
ATOM 2089 C C . ARG A 1 268 ? 11.216 -11.853 -12.496 1.00 96.56 268 ARG A C 1
ATOM 2091 O O . ARG A 1 268 ? 10.916 -12.849 -13.145 1.00 96.56 268 ARG A O 1
ATOM 2098 N N . ALA A 1 269 ? 10.320 -11.032 -11.955 1.00 96.88 269 ALA A N 1
ATOM 2099 C CA . ALA A 1 269 ? 8.880 -11.152 -12.141 1.00 96.88 269 ALA A CA 1
ATOM 2100 C C . ALA A 1 269 ? 8.420 -10.791 -13.566 1.00 96.88 269 ALA A C 1
ATOM 2102 O O . ALA A 1 269 ? 7.284 -11.094 -13.920 1.00 96.88 269 ALA A O 1
ATOM 2103 N N . GLY A 1 270 ? 9.290 -10.194 -14.387 1.00 96.88 270 GLY A N 1
ATOM 2104 C CA . GLY A 1 270 ? 9.002 -9.846 -15.778 1.00 96.88 270 GLY A CA 1
ATOM 2105 C C . GLY A 1 270 ? 8.615 -8.386 -16.002 1.00 96.88 270 GLY A C 1
ATOM 2106 O O . GLY A 1 270 ? 7.998 -8.091 -17.022 1.00 96.88 270 GLY A O 1
ATOM 2107 N N . ALA A 1 271 ? 8.960 -7.477 -15.082 1.00 97.88 271 ALA A N 1
ATOM 2108 C CA . ALA A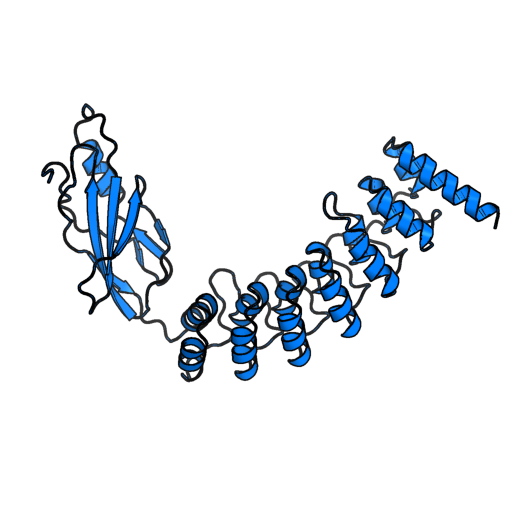 1 271 ? 8.739 -6.048 -15.285 1.00 97.88 271 ALA A CA 1
ATOM 2109 C C . ALA A 1 271 ? 9.505 -5.552 -16.521 1.00 97.88 271 ALA A C 1
ATOM 2111 O O . ALA A 1 271 ? 10.665 -5.921 -16.744 1.00 97.88 271 ALA A O 1
ATOM 2112 N N . GLN A 1 272 ? 8.871 -4.697 -17.320 1.00 97.94 272 GLN A N 1
ATOM 2113 C CA . GLN A 1 272 ? 9.469 -4.159 -18.534 1.00 97.94 272 GLN A CA 1
ATOM 2114 C C . GLN A 1 272 ? 10.603 -3.196 -18.180 1.00 97.94 272 GLN A C 1
ATOM 2116 O O . GLN A 1 272 ? 10.393 -2.088 -17.686 1.00 97.94 272 GLN A O 1
ATOM 2121 N N . ILE A 1 273 ? 11.832 -3.622 -18.471 1.00 97.19 273 ILE A N 1
ATOM 2122 C CA . ILE A 1 273 ? 13.047 -2.895 -18.087 1.00 97.19 273 ILE A CA 1
ATOM 2123 C C . ILE A 1 273 ? 13.150 -1.498 -18.718 1.00 97.19 273 ILE A C 1
ATOM 2125 O O . ILE A 1 273 ? 13.669 -0.567 -18.101 1.00 97.19 273 ILE A O 1
ATOM 2129 N N . ASP A 1 274 ? 12.603 -1.358 -19.925 1.00 97.81 274 ASP A N 1
ATOM 2130 C CA . ASP A 1 274 ? 12.617 -0.141 -20.735 1.00 97.81 274 ASP A CA 1
ATOM 2131 C C . ASP A 1 274 ? 11.241 0.556 -20.768 1.00 97.81 274 ASP A C 1
ATOM 2133 O O . ASP A 1 274 ? 10.970 1.347 -21.674 1.00 97.81 274 ASP A O 1
ATOM 2137 N N . ALA A 1 275 ? 10.357 0.275 -19.800 1.00 97.94 275 ALA A N 1
ATOM 2138 C CA . ALA A 1 275 ? 9.105 1.016 -19.653 1.00 97.94 275 ALA A CA 1
ATOM 2139 C C . ALA A 1 275 ? 9.378 2.525 -19.538 1.00 97.94 275 ALA A C 1
ATOM 2141 O O . ALA A 1 275 ? 10.357 2.945 -18.914 1.00 97.94 275 ALA A O 1
ATOM 2142 N N . LEU A 1 276 ? 8.502 3.332 -20.139 1.00 97.56 276 LEU A N 1
ATOM 2143 C CA . LEU A 1 276 ? 8.639 4.785 -20.184 1.00 97.56 276 LEU A CA 1
ATOM 2144 C C . LEU A 1 276 ? 7.686 5.461 -19.199 1.00 97.56 276 LEU A C 1
ATOM 2146 O O . LEU A 1 276 ? 6.493 5.150 -19.143 1.00 97.56 276 LEU A O 1
ATOM 2150 N N . ASP A 1 277 ? 8.214 6.426 -18.455 1.00 97.25 277 ASP A N 1
ATOM 2151 C CA . ASP A 1 277 ? 7.414 7.360 -17.675 1.00 97.25 277 ASP A CA 1
ATOM 2152 C C . ASP A 1 277 ? 6.829 8.496 -18.545 1.00 97.25 277 ASP A C 1
ATOM 2154 O O . ASP A 1 277 ? 6.980 8.511 -19.769 1.00 97.25 277 ASP A O 1
ATOM 2158 N N . ASN A 1 278 ? 6.107 9.438 -17.929 1.00 97.31 278 ASN A N 1
ATOM 2159 C CA . ASN A 1 278 ? 5.447 10.538 -18.647 1.00 97.31 278 ASN A CA 1
ATOM 2160 C C . ASN A 1 278 ? 6.435 11.478 -19.364 1.00 97.31 278 ASN A C 1
ATOM 2162 O O . ASN A 1 278 ? 6.056 12.138 -20.331 1.00 97.31 278 ASN A O 1
ATOM 2166 N N . ASP A 1 279 ? 7.701 11.502 -18.946 1.00 96.62 279 ASP A N 1
ATOM 2167 C CA . ASP A 1 279 ? 8.766 12.294 -19.561 1.00 96.62 279 ASP A CA 1
ATOM 2168 C C . ASP A 1 279 ? 9.626 11.478 -20.546 1.00 96.62 279 ASP A C 1
ATOM 2170 O O . ASP A 1 279 ? 10.685 11.941 -20.994 1.00 96.62 279 ASP A O 1
ATOM 2174 N N . GLY A 1 280 ? 9.211 10.249 -20.865 1.00 97.50 280 GLY A N 1
ATOM 2175 C CA . GLY A 1 280 ? 9.976 9.328 -21.702 1.00 97.50 280 GLY A CA 1
ATOM 2176 C C . GLY A 1 280 ? 11.232 8.783 -21.013 1.00 97.50 280 GLY A C 1
ATOM 2177 O O . GLY A 1 280 ? 12.151 8.317 -21.686 1.00 97.50 280 GLY A O 1
ATOM 2178 N N . LYS A 1 281 ? 11.336 8.862 -19.681 1.00 97.56 281 LYS A N 1
ATOM 2179 C CA . LYS A 1 281 ? 12.466 8.292 -18.939 1.00 97.56 281 LYS A CA 1
ATOM 2180 C C . LYS A 1 281 ? 12.207 6.813 -18.659 1.00 97.56 281 LYS A C 1
ATOM 2182 O O . LYS A 1 281 ? 11.094 6.413 -18.336 1.00 97.56 281 LYS A O 1
ATOM 2187 N N . THR A 1 282 ? 13.265 6.012 -18.734 1.00 97.69 282 THR A N 1
ATOM 2188 C CA . THR A 1 282 ? 13.265 4.608 -18.309 1.00 97.69 282 THR A CA 1
ATOM 2189 C C . THR A 1 282 ? 13.709 4.514 -16.852 1.00 97.69 282 THR A C 1
ATOM 2191 O O . THR A 1 282 ? 14.148 5.506 -16.253 1.00 97.69 282 THR A O 1
ATOM 2194 N N . ALA A 1 283 ? 13.683 3.308 -16.281 1.00 96.19 283 ALA A N 1
ATOM 2195 C CA . ALA A 1 283 ? 14.334 3.051 -14.999 1.00 96.19 283 ALA A CA 1
ATOM 2196 C C . ALA A 1 283 ? 15.832 3.422 -15.040 1.00 96.19 283 ALA A C 1
ATOM 2198 O O . ALA A 1 283 ? 16.343 4.025 -14.097 1.00 96.19 283 ALA A O 1
ATOM 2199 N N . LEU A 1 284 ? 16.530 3.159 -16.154 1.00 96.12 284 LEU A N 1
ATOM 2200 C CA . LEU A 1 284 ? 17.950 3.498 -16.295 1.00 96.12 284 LEU A CA 1
ATOM 2201 C C . LEU A 1 284 ? 18.182 5.016 -16.294 1.00 96.12 284 LEU A C 1
ATOM 2203 O O . LEU A 1 284 ? 19.074 5.490 -15.592 1.00 96.12 284 LEU A O 1
ATOM 2207 N N . HIS A 1 285 ? 17.361 5.788 -17.017 1.00 96.19 285 HIS A N 1
ATOM 2208 C CA . HIS A 1 285 ? 17.430 7.255 -16.993 1.00 96.19 285 HIS A CA 1
ATOM 2209 C C . HIS A 1 285 ? 17.277 7.803 -15.569 1.00 96.19 285 HIS A C 1
ATOM 2211 O O . HIS A 1 285 ? 18.094 8.609 -15.123 1.00 96.19 285 HIS A O 1
ATOM 2217 N N . ASN A 1 286 ? 16.268 7.321 -14.839 1.00 94.19 286 ASN A N 1
ATOM 2218 C CA . ASN A 1 286 ? 16.019 7.738 -13.463 1.00 94.19 286 ASN A CA 1
ATOM 2219 C C . ASN A 1 286 ? 17.187 7.363 -12.529 1.00 94.19 286 ASN A C 1
ATOM 2221 O O . ASN A 1 286 ? 17.650 8.229 -11.787 1.00 94.19 286 ASN A O 1
ATOM 2225 N N . CYS A 1 287 ? 17.748 6.149 -12.642 1.00 92.50 287 CYS A N 1
ATOM 2226 C CA . CYS A 1 287 ? 18.926 5.730 -11.867 1.00 92.50 287 CYS A CA 1
ATOM 2227 C C . CYS A 1 287 ? 20.139 6.636 -12.096 1.00 92.50 287 CYS A C 1
ATOM 2229 O O . CYS A 1 287 ? 20.838 6.987 -11.145 1.00 92.50 287 CYS A O 1
ATOM 2231 N N . VAL A 1 288 ? 20.391 7.027 -13.350 1.00 93.00 288 VAL A N 1
ATOM 2232 C CA . VAL A 1 288 ? 21.498 7.929 -13.687 1.00 93.00 288 VAL A CA 1
ATOM 2233 C C . VAL A 1 288 ? 21.289 9.299 -13.041 1.00 93.00 288 VAL A C 1
ATOM 2235 O O . VAL A 1 288 ? 22.209 9.829 -12.419 1.00 93.00 288 VAL A O 1
ATOM 2238 N N . MET A 1 289 ? 20.071 9.845 -13.120 1.00 91.44 289 MET A N 1
ATOM 2239 C CA . MET A 1 289 ? 19.731 11.153 -12.549 1.00 91.44 289 MET A CA 1
ATOM 2240 C C . MET A 1 289 ? 19.850 11.196 -11.021 1.00 91.44 289 MET A C 1
ATOM 2242 O O . MET A 1 289 ? 20.250 12.222 -10.469 1.00 91.44 289 MET A O 1
ATOM 2246 N N . VAL A 1 290 ? 19.520 10.101 -10.329 1.00 90.38 290 VAL A N 1
ATOM 2247 C CA . VAL A 1 290 ? 19.667 10.004 -8.864 1.00 90.38 290 VAL A CA 1
ATOM 2248 C C . VAL A 1 290 ? 21.027 9.474 -8.417 1.00 90.38 290 VAL A C 1
ATOM 2250 O O . VAL A 1 290 ? 21.267 9.385 -7.216 1.00 90.38 290 VAL A O 1
ATOM 2253 N N . ASN A 1 291 ? 21.931 9.178 -9.355 1.00 89.94 291 ASN A N 1
ATOM 2254 C CA . ASN A 1 291 ? 23.273 8.667 -9.092 1.00 89.94 291 ASN A CA 1
ATOM 2255 C C . ASN A 1 291 ? 23.306 7.282 -8.403 1.00 89.94 291 ASN A C 1
ATOM 2257 O O . ASN A 1 291 ? 24.060 7.058 -7.456 1.00 89.94 291 ASN A O 1
ATOM 2261 N N . HIS A 1 292 ? 22.493 6.335 -8.879 1.00 89.19 292 HIS A N 1
ATOM 2262 C CA . HIS A 1 292 ? 22.448 4.966 -8.353 1.00 89.19 292 HIS A CA 1
ATOM 2263 C C . HIS A 1 292 ? 23.290 4.000 -9.197 1.00 89.19 292 HIS A C 1
ATOM 2265 O O . HIS A 1 292 ? 22.786 3.352 -10.117 1.00 89.19 292 HIS A O 1
ATOM 2271 N N . HIS A 1 293 ? 24.594 3.909 -8.906 1.00 89.94 293 HIS A N 1
ATOM 2272 C CA . HIS A 1 293 ? 25.541 3.100 -9.695 1.00 89.94 293 HIS A CA 1
ATOM 2273 C C . HIS A 1 293 ? 25.172 1.618 -9.747 1.00 89.94 293 HIS A C 1
ATOM 2275 O O . HIS A 1 293 ? 25.178 1.025 -10.824 1.00 89.94 293 HIS A O 1
ATOM 2281 N N . THR A 1 294 ? 24.841 1.023 -8.600 1.00 91.25 294 THR A N 1
ATOM 2282 C CA . THR A 1 294 ? 24.580 -0.419 -8.508 1.00 91.25 294 THR A CA 1
ATOM 2283 C C . THR A 1 294 ? 23.337 -0.806 -9.298 1.00 91.25 294 THR A C 1
ATOM 2285 O O . THR A 1 294 ? 23.346 -1.801 -10.020 1.00 91.25 294 THR A O 1
ATOM 2288 N N . LEU A 1 295 ? 22.270 -0.008 -9.213 1.00 91.50 295 LEU A N 1
ATOM 2289 C CA . LEU A 1 295 ? 21.050 -0.290 -9.957 1.00 91.50 295 LEU A CA 1
ATOM 2290 C C . LEU A 1 295 ? 21.223 -0.020 -11.458 1.00 91.50 295 LEU A C 1
ATOM 2292 O O . LEU A 1 295 ? 20.710 -0.798 -12.259 1.00 91.50 295 LEU A O 1
ATOM 2296 N N . CYS A 1 296 ? 22.018 0.987 -11.853 1.00 93.19 296 CYS A N 1
ATOM 2297 C CA . CYS A 1 296 ? 22.429 1.144 -13.254 1.00 93.19 296 CYS A CA 1
ATOM 2298 C C . CYS A 1 296 ? 23.108 -0.130 -13.773 1.00 93.19 296 CYS A C 1
ATOM 2300 O O . CYS A 1 296 ? 22.740 -0.634 -14.831 1.00 93.19 296 CYS A O 1
ATOM 2302 N N . GLU A 1 297 ? 24.068 -0.681 -13.024 1.00 93.06 297 GLU A N 1
ATOM 2303 C CA . GLU A 1 297 ? 24.775 -1.902 -13.420 1.00 93.06 297 GLU A CA 1
ATOM 2304 C C . GLU A 1 297 ? 23.821 -3.091 -13.588 1.00 93.06 297 GLU A C 1
ATOM 2306 O O . GLU A 1 297 ? 23.931 -3.845 -14.554 1.00 93.06 297 GLU A O 1
ATOM 2311 N N . ILE A 1 298 ? 22.870 -3.256 -12.667 1.00 93.50 298 ILE A N 1
ATOM 2312 C CA . ILE A 1 298 ? 21.874 -4.333 -12.712 1.00 93.50 298 ILE A CA 1
ATOM 2313 C C . ILE A 1 298 ? 20.961 -4.176 -13.920 1.00 93.50 298 ILE A C 1
ATOM 2315 O O . ILE A 1 298 ? 20.794 -5.130 -14.676 1.00 93.50 298 ILE A O 1
ATOM 2319 N N . LEU A 1 299 ? 20.413 -2.981 -14.142 1.00 95.25 299 LEU A N 1
ATOM 2320 C CA . LEU A 1 299 ? 19.556 -2.716 -15.295 1.00 95.25 299 LEU A CA 1
ATOM 2321 C C . LEU A 1 299 ? 20.302 -3.010 -16.604 1.00 95.25 299 LEU A C 1
ATOM 2323 O O . LEU A 1 299 ? 19.779 -3.712 -17.468 1.00 95.25 299 LEU A O 1
ATOM 2327 N N . LEU A 1 300 ? 21.558 -2.571 -16.723 1.00 94.94 300 LEU A N 1
ATOM 2328 C CA . LEU A 1 300 ? 22.395 -2.881 -17.883 1.00 94.94 300 LEU A CA 1
ATOM 2329 C C . LEU A 1 300 ? 22.620 -4.389 -18.030 1.00 94.94 300 LEU A C 1
ATOM 2331 O O . LEU A 1 300 ? 22.364 -4.937 -19.098 1.00 94.94 300 LEU A O 1
ATOM 2335 N N . LYS A 1 301 ? 23.016 -5.101 -16.966 1.00 93.88 301 LYS A N 1
ATOM 2336 C CA . LYS A 1 301 ? 23.179 -6.569 -16.983 1.00 93.88 301 LYS A CA 1
ATOM 2337 C C . LYS A 1 301 ? 21.912 -7.302 -17.431 1.00 93.88 301 LYS A C 1
ATOM 2339 O O . LYS A 1 301 ? 22.025 -8.308 -18.124 1.00 93.88 301 LYS A O 1
ATOM 2344 N N . HIS A 1 302 ? 20.738 -6.785 -17.080 1.00 94.19 302 HIS A N 1
ATOM 2345 C CA . HIS A 1 302 ? 19.439 -7.330 -17.477 1.00 94.19 302 HIS A CA 1
ATOM 2346 C C . HIS A 1 302 ? 18.917 -6.803 -18.823 1.00 94.19 302 HIS A C 1
ATOM 2348 O O . HIS A 1 302 ? 17.802 -7.128 -19.219 1.00 94.19 302 HIS A O 1
ATOM 2354 N N . GLY A 1 303 ? 19.741 -6.064 -19.568 1.00 93.81 303 GLY A N 1
ATOM 2355 C CA . GLY A 1 303 ? 19.501 -5.744 -20.970 1.00 93.81 303 GLY A CA 1
ATOM 2356 C C . GLY A 1 303 ? 18.918 -4.363 -21.246 1.00 93.81 303 GLY A C 1
ATOM 2357 O O . GLY A 1 303 ? 18.558 -4.129 -22.400 1.00 93.81 303 GLY A O 1
ATOM 2358 N N . ALA A 1 304 ? 18.876 -3.465 -20.253 1.00 96.56 304 ALA A N 1
ATOM 2359 C CA . ALA A 1 304 ? 18.399 -2.095 -20.427 1.00 96.56 304 ALA A CA 1
ATOM 2360 C C . ALA A 1 304 ? 19.094 -1.410 -21.607 1.00 96.56 304 ALA A C 1
ATOM 2362 O O . ALA A 1 304 ? 20.315 -1.508 -21.796 1.00 96.56 304 ALA A O 1
ATOM 2363 N N . ARG A 1 305 ? 18.302 -0.722 -22.423 1.00 95.75 305 ARG A N 1
ATOM 2364 C CA . ARG A 1 305 ? 18.788 -0.100 -23.651 1.00 95.75 305 ARG A CA 1
ATOM 2365 C C . ARG A 1 305 ? 19.459 1.244 -23.381 1.00 95.75 305 ARG A C 1
ATOM 2367 O O . ARG A 1 305 ? 18.957 2.075 -22.632 1.00 95.75 305 ARG A O 1
ATOM 2374 N N . LEU A 1 306 ? 20.596 1.464 -24.044 1.00 95.06 306 LEU A N 1
ATOM 2375 C CA . LEU A 1 306 ? 21.384 2.701 -23.953 1.00 95.06 306 LEU A CA 1
ATOM 2376 C C . LEU A 1 306 ? 21.015 3.744 -25.018 1.00 95.06 306 LEU A C 1
ATOM 2378 O O . LEU A 1 306 ? 21.421 4.896 -24.906 1.00 95.06 306 LEU A O 1
ATOM 2382 N N . ASP A 1 307 ? 20.286 3.340 -26.058 1.00 94.31 307 ASP A N 1
ATOM 2383 C CA . ASP A 1 307 ? 19.928 4.176 -27.206 1.00 94.31 307 ASP A CA 1
ATOM 2384 C C . ASP A 1 307 ? 18.585 4.901 -27.044 1.00 94.31 307 ASP A C 1
ATOM 2386 O O . ASP A 1 307 ? 18.267 5.783 -27.838 1.00 94.31 307 ASP A O 1
ATOM 2390 N N . LEU A 1 308 ? 17.805 4.553 -26.016 1.00 96.94 308 LEU A N 1
ATOM 2391 C CA . LEU A 1 308 ? 16.548 5.225 -25.705 1.00 96.94 308 LEU A CA 1
ATOM 2392 C C . LEU A 1 308 ? 16.813 6.643 -25.198 1.00 96.94 308 LEU A C 1
ATOM 2394 O O . LEU A 1 308 ? 17.737 6.867 -24.419 1.00 96.94 308 LEU A O 1
ATOM 2398 N N . THR A 1 309 ? 15.972 7.586 -25.613 1.00 97.25 309 THR A N 1
ATOM 2399 C CA . THR A 1 309 ? 16.062 8.993 -25.215 1.00 97.25 309 THR A CA 1
ATOM 2400 C C . THR A 1 309 ? 14.806 9.441 -24.489 1.00 97.25 309 THR A C 1
ATOM 2402 O O . THR A 1 309 ? 13.702 9.036 -24.850 1.00 97.25 309 THR A O 1
ATOM 2405 N N . THR A 1 310 ? 14.972 10.341 -23.524 1.00 97.19 310 THR A N 1
ATOM 2406 C CA . THR A 1 310 ? 13.872 11.092 -22.910 1.00 97.19 310 THR A CA 1
ATOM 2407 C C . THR A 1 310 ? 13.135 11.953 -23.938 1.00 97.19 310 THR A C 1
ATOM 2409 O O . THR A 1 310 ? 13.643 12.211 -25.032 1.00 97.19 310 THR A O 1
ATOM 2412 N N . ASN A 1 311 ? 11.985 12.514 -23.556 1.00 97.44 311 ASN A N 1
ATOM 2413 C CA . ASN A 1 311 ? 11.265 13.495 -24.382 1.00 97.44 311 ASN A CA 1
ATOM 2414 C C . ASN A 1 311 ? 12.103 14.751 -24.695 1.00 97.44 311 ASN A C 1
ATOM 2416 O O . ASN A 1 311 ? 11.827 15.465 -25.654 1.00 97.44 311 ASN A O 1
ATOM 2420 N N . THR A 1 312 ? 13.137 15.020 -23.894 1.00 96.00 312 THR A N 1
ATOM 2421 C CA . THR A 1 312 ? 14.101 16.111 -24.095 1.00 96.00 312 THR A CA 1
ATOM 2422 C C . THR A 1 312 ? 15.327 15.705 -24.924 1.00 96.00 312 THR A C 1
ATOM 2424 O O . THR A 1 312 ? 16.215 16.527 -25.127 1.00 96.00 312 THR A O 1
ATOM 2427 N N . GLY A 1 313 ? 15.381 14.467 -25.424 1.00 96.44 313 GLY A N 1
ATOM 2428 C CA . GLY A 1 313 ? 16.428 13.983 -26.327 1.00 96.44 313 GLY A CA 1
ATOM 2429 C C . GLY A 1 313 ? 17.698 13.468 -25.646 1.00 96.44 313 GLY A C 1
ATOM 2430 O O . GLY A 1 313 ? 18.670 13.177 -26.337 1.00 96.44 313 GLY A O 1
ATOM 2431 N N . TYR A 1 314 ? 17.712 13.327 -24.318 1.00 96.38 314 TYR A N 1
ATOM 2432 C CA . TYR A 1 314 ? 18.872 12.798 -23.598 1.00 96.38 314 TYR A CA 1
ATOM 2433 C C . TYR A 1 314 ? 18.761 11.284 -23.445 1.00 96.38 314 TYR A C 1
ATOM 2435 O O . TYR A 1 314 ? 17.739 10.782 -22.989 1.00 96.38 314 TYR A O 1
ATOM 2443 N N . ASN A 1 315 ? 19.820 10.555 -23.785 1.00 95.81 315 ASN A N 1
ATOM 2444 C CA . ASN A 1 315 ? 19.973 9.151 -23.401 1.00 95.81 315 ASN A CA 1
ATOM 2445 C C . ASN A 1 315 ? 20.732 9.023 -22.066 1.00 95.81 315 ASN A C 1
ATOM 2447 O O . ASN A 1 315 ? 21.304 9.996 -21.563 1.00 95.81 315 ASN A O 1
ATOM 2451 N N . ALA A 1 316 ? 20.798 7.809 -21.513 1.00 94.81 316 ALA A N 1
ATOM 2452 C CA . ALA A 1 316 ? 21.479 7.530 -20.245 1.00 94.81 316 ALA A CA 1
ATOM 2453 C C . ALA A 1 316 ? 22.939 8.024 -20.202 1.00 94.81 316 ALA A C 1
ATOM 2455 O O . ALA A 1 316 ? 23.382 8.535 -19.173 1.00 94.81 316 ALA A O 1
ATOM 2456 N N . PHE A 1 317 ? 23.671 7.926 -21.316 1.00 94.94 317 PHE A N 1
ATOM 2457 C CA . PHE A 1 317 ? 25.055 8.394 -21.409 1.00 94.94 317 PHE A CA 1
ATOM 2458 C C . PHE A 1 317 ? 25.146 9.923 -21.304 1.00 94.94 317 PHE A C 1
ATOM 2460 O O . PHE A 1 317 ? 25.836 10.445 -20.433 1.00 94.94 317 PHE A O 1
ATOM 2467 N N . THR A 1 318 ? 24.378 10.645 -22.121 1.00 95.38 318 THR A N 1
ATOM 2468 C CA . THR A 1 318 ? 24.354 12.118 -22.105 1.00 95.38 318 THR A CA 1
ATOM 2469 C C . THR A 1 318 ? 23.845 12.681 -20.772 1.00 95.38 318 THR A C 1
ATOM 2471 O O . THR A 1 318 ? 24.334 13.714 -20.313 1.00 95.38 318 THR A O 1
ATOM 2474 N N . LEU A 1 319 ? 22.923 11.987 -20.086 1.00 94.69 319 LEU A N 1
ATOM 2475 C CA . LEU A 1 319 ? 22.525 12.335 -18.717 1.00 94.69 319 LEU A CA 1
ATOM 2476 C C . LEU A 1 319 ? 23.695 12.175 -17.730 1.00 94.69 319 LEU A C 1
ATOM 2478 O O . LEU A 1 319 ? 23.928 13.064 -16.906 1.00 94.69 319 LEU A O 1
ATOM 2482 N N . ALA A 1 320 ? 24.467 11.089 -17.825 1.00 94.56 320 ALA A N 1
ATOM 2483 C CA . ALA A 1 320 ? 25.638 10.865 -16.975 1.00 94.56 320 ALA A CA 1
ATOM 2484 C C . ALA A 1 320 ? 26.739 11.918 -17.213 1.00 94.56 320 ALA A C 1
ATOM 2486 O O . ALA A 1 320 ? 27.340 12.406 -16.255 1.00 94.56 320 ALA A O 1
ATOM 2487 N N . GLU A 1 321 ? 26.955 12.326 -18.467 1.00 94.19 321 GLU A N 1
ATOM 2488 C CA . GLU A 1 321 ? 27.874 13.417 -18.811 1.00 94.19 321 GLU A CA 1
ATOM 2489 C C . GLU A 1 321 ? 27.395 14.764 -18.262 1.00 94.19 321 GLU A C 1
ATOM 2491 O O . GLU A 1 321 ? 28.156 15.466 -17.597 1.00 94.19 321 GLU A O 1
ATOM 2496 N N . SER A 1 322 ? 26.120 15.109 -18.478 1.00 91.50 322 SER A N 1
ATOM 2497 C CA . SER A 1 322 ? 25.554 16.394 -18.037 1.00 91.50 322 SER A CA 1
ATOM 2498 C C . SER A 1 322 ? 25.546 16.563 -16.514 1.00 91.50 322 SER A C 1
ATOM 2500 O O . SER A 1 322 ? 25.656 17.679 -16.009 1.00 91.50 322 SER A O 1
ATOM 2502 N N . SER A 1 323 ? 25.462 15.453 -15.775 1.00 87.56 323 SER A N 1
ATOM 2503 C CA . SER A 1 323 ? 25.550 15.432 -14.312 1.00 87.56 323 SER A CA 1
ATOM 2504 C C . SER A 1 323 ? 26.990 15.441 -13.780 1.00 87.56 323 SER A C 1
ATOM 2506 O O . SER A 1 323 ? 27.185 15.495 -12.567 1.00 87.56 323 SER A O 1
ATOM 2508 N N . GLY A 1 324 ? 28.007 15.397 -14.653 1.00 87.75 324 GLY A N 1
ATOM 2509 C CA . GLY A 1 324 ? 29.424 15.400 -14.269 1.00 87.75 324 GLY A CA 1
ATOM 2510 C C . GLY A 1 324 ? 29.893 14.108 -13.590 1.00 87.75 324 GLY A C 1
ATOM 2511 O O . GLY A 1 324 ? 30.916 14.096 -12.902 1.00 87.75 324 GLY A O 1
ATOM 2512 N N . ASN A 1 325 ? 29.154 13.009 -13.746 1.00 87.25 325 ASN A N 1
ATOM 2513 C CA . ASN A 1 325 ? 29.381 11.785 -12.993 1.00 87.25 325 ASN A CA 1
ATOM 2514 C C . ASN A 1 325 ? 30.294 10.806 -13.731 1.00 87.25 325 ASN A C 1
ATOM 2516 O O . ASN A 1 325 ? 29.837 9.870 -14.388 1.00 87.25 325 ASN A O 1
ATOM 2520 N N . GLN A 1 326 ? 31.606 10.990 -13.573 1.00 91.06 326 GLN A N 1
ATOM 2521 C CA . GLN A 1 326 ? 32.596 10.185 -14.295 1.00 91.06 326 GLN A CA 1
ATOM 2522 C C . GLN A 1 326 ? 32.481 8.675 -14.044 1.00 91.06 326 GLN A C 1
ATOM 2524 O O . GLN A 1 326 ? 32.750 7.892 -14.949 1.00 91.06 326 GLN A O 1
ATOM 2529 N N . LYS A 1 327 ? 32.025 8.254 -12.856 1.00 91.06 327 LYS A N 1
ATOM 2530 C CA . LYS A 1 327 ? 31.818 6.830 -12.552 1.00 91.06 327 LYS A CA 1
ATOM 2531 C C . LYS A 1 327 ? 30.707 6.216 -13.403 1.00 91.06 327 LYS A C 1
ATOM 2533 O O . LYS A 1 327 ? 30.882 5.117 -13.916 1.00 91.06 327 LYS A O 1
ATOM 2538 N N . LEU A 1 328 ? 29.575 6.910 -13.557 1.00 91.50 328 LEU A N 1
ATOM 2539 C CA . LEU A 1 328 ? 28.482 6.433 -14.412 1.00 91.50 328 LEU A CA 1
ATOM 2540 C C . LEU A 1 328 ? 28.850 6.496 -15.892 1.00 91.50 328 LEU A C 1
ATOM 2542 O O . LEU A 1 328 ? 28.531 5.564 -16.623 1.00 91.50 328 LEU A O 1
ATOM 2546 N N . VAL A 1 329 ? 29.556 7.548 -16.319 1.00 93.94 329 VAL A N 1
ATOM 2547 C CA . VAL A 1 329 ? 30.075 7.647 -17.691 1.00 93.94 329 VAL A CA 1
ATOM 2548 C C . VAL A 1 329 ? 30.971 6.448 -18.001 1.00 93.94 329 VAL A C 1
ATOM 2550 O O . VAL A 1 329 ? 30.748 5.772 -18.999 1.00 93.94 329 VAL A O 1
ATOM 2553 N N . GLN A 1 330 ? 31.926 6.128 -17.123 1.00 94.00 330 GLN A N 1
ATOM 2554 C CA . GLN A 1 330 ? 32.805 4.973 -17.304 1.00 94.00 330 GLN A CA 1
ATOM 2555 C C . GLN A 1 330 ? 32.023 3.653 -17.320 1.00 94.00 330 GLN A C 1
ATOM 2557 O O . GLN A 1 330 ? 32.198 2.857 -18.235 1.00 94.00 330 GLN A O 1
ATOM 2562 N N . LEU A 1 331 ? 31.109 3.445 -16.367 1.00 93.31 331 LEU A N 1
ATOM 2563 C CA . LEU A 1 331 ? 30.277 2.240 -16.298 1.00 93.31 331 LEU A CA 1
ATOM 2564 C C . LEU A 1 331 ? 29.455 2.017 -17.580 1.00 93.31 331 LEU A C 1
ATOM 2566 O O . LEU A 1 331 ? 29.399 0.900 -18.095 1.00 93.31 331 LEU A O 1
ATOM 2570 N N . ILE A 1 332 ? 28.831 3.074 -18.109 1.00 92.62 332 ILE A N 1
ATOM 2571 C CA . ILE A 1 332 ? 28.043 3.007 -19.345 1.00 92.62 332 ILE A CA 1
ATOM 2572 C C . ILE A 1 332 ? 28.950 2.760 -20.562 1.00 92.62 332 ILE A C 1
ATOM 2574 O O . ILE A 1 332 ? 28.598 1.942 -21.416 1.00 92.62 332 ILE A O 1
ATOM 2578 N N . THR A 1 333 ? 30.115 3.413 -20.638 1.00 92.31 333 THR A N 1
ATOM 2579 C CA . THR A 1 333 ? 31.103 3.203 -21.713 1.00 92.31 333 THR A CA 1
ATOM 2580 C C . THR A 1 333 ? 31.607 1.764 -21.733 1.00 92.31 333 THR A C 1
ATOM 2582 O O . THR A 1 333 ? 31.489 1.097 -22.761 1.00 92.31 333 THR A O 1
ATOM 2585 N N . ASP A 1 334 ? 32.070 1.251 -20.590 1.00 91.69 334 ASP A N 1
ATOM 2586 C CA . ASP A 1 334 ? 32.586 -0.114 -20.455 1.00 91.69 334 ASP A CA 1
ATOM 2587 C C . ASP A 1 334 ? 31.532 -1.152 -20.873 1.00 91.69 334 ASP A C 1
ATOM 2589 O O . ASP A 1 334 ? 31.842 -2.165 -21.506 1.00 91.69 334 ASP A O 1
ATOM 2593 N N . TYR A 1 335 ? 30.261 -0.915 -20.527 1.00 90.44 335 TYR A N 1
ATOM 2594 C CA . TYR A 1 335 ? 29.162 -1.795 -20.921 1.00 90.44 335 TYR A CA 1
ATOM 2595 C C . TYR A 1 335 ? 28.868 -1.717 -22.430 1.00 90.44 335 TYR A C 1
ATOM 2597 O O . TYR A 1 335 ? 28.662 -2.747 -23.078 1.00 90.44 335 TYR A O 1
ATOM 2605 N N . SER A 1 336 ? 28.885 -0.512 -23.008 1.00 87.56 336 SER A N 1
ATOM 2606 C CA . SER A 1 336 ? 28.694 -0.279 -24.446 1.00 87.56 336 SER A CA 1
ATOM 2607 C C . SER A 1 336 ? 29.768 -0.968 -25.294 1.00 87.56 336 SER A C 1
ATOM 2609 O O . SER A 1 336 ? 29.453 -1.592 -26.308 1.00 87.56 336 SER A O 1
ATOM 2611 N N . GLU A 1 337 ? 31.031 -0.917 -24.865 1.00 89.12 337 GLU A N 1
ATOM 2612 C CA . GLU A 1 337 ? 32.145 -1.583 -25.547 1.00 89.12 337 GLU A CA 1
ATOM 2613 C C . GLU A 1 337 ? 32.024 -3.107 -25.490 1.00 89.12 337 GLU A C 1
ATOM 2615 O O . GLU A 1 337 ? 32.120 -3.766 -26.527 1.00 89.12 337 GLU A O 1
ATOM 2620 N N . LYS A 1 338 ? 31.708 -3.671 -24.315 1.00 84.44 338 LYS A N 1
ATOM 2621 C CA . LYS A 1 338 ? 31.501 -5.120 -24.151 1.00 84.44 338 LYS A CA 1
ATOM 2622 C C . LYS A 1 338 ? 30.406 -5.666 -25.067 1.00 84.44 338 LYS A C 1
ATOM 2624 O O . LYS A 1 338 ? 30.567 -6.748 -25.627 1.00 84.44 338 LYS A O 1
ATOM 2629 N N . ARG A 1 339 ? 29.311 -4.923 -25.266 1.00 77.00 339 ARG A N 1
ATOM 2630 C CA . ARG A 1 339 ? 28.215 -5.333 -26.164 1.00 77.00 339 ARG A CA 1
ATOM 2631 C C . ARG A 1 339 ? 28.594 -5.336 -27.646 1.00 77.00 339 ARG A C 1
ATOM 2633 O O . ARG A 1 339 ? 27.937 -6.022 -28.414 1.00 77.00 339 ARG A O 1
ATOM 2640 N N . LYS A 1 340 ? 29.612 -4.575 -28.059 1.00 73.56 340 LYS A N 1
ATOM 2641 C CA . LYS A 1 340 ? 30.103 -4.566 -29.451 1.00 73.56 340 LYS A CA 1
ATOM 2642 C C . LYS A 1 340 ? 31.036 -5.740 -29.757 1.00 73.56 340 LYS A C 1
ATOM 2644 O O . LYS A 1 340 ? 31.274 -6.028 -30.924 1.00 73.56 340 LYS A O 1
ATOM 2649 N N . THR A 1 341 ? 31.596 -6.371 -28.723 1.00 66.31 341 THR A N 1
ATOM 2650 C CA . THR A 1 341 ? 32.578 -7.462 -28.844 1.00 66.31 341 THR A CA 1
ATOM 2651 C C . THR A 1 341 ? 31.982 -8.874 -28.777 1.00 66.31 341 THR A C 1
ATOM 2653 O O . THR A 1 341 ? 32.732 -9.835 -28.929 1.00 66.31 341 THR A O 1
ATOM 2656 N N . VAL A 1 342 ? 30.673 -9.003 -28.537 1.00 52.91 342 VAL A N 1
ATOM 2657 C CA . VAL A 1 342 ? 29.922 -10.273 -28.430 1.00 52.91 342 VAL A CA 1
ATOM 2658 C C . VAL A 1 342 ? 28.947 -10.382 -29.593 1.00 52.91 342 VAL A C 1
ATOM 2660 O O . VAL A 1 342 ? 28.842 -11.488 -30.163 1.00 52.91 342 VAL A O 1
#

Sequence (342 aa):
MVCNELNVTFIPAFDDISHMSIDLSWKDDISKFLISYDENRNGNVNTEVAMRKEGSEEWQTLYNGYDVHYVKEDLQPDTKYYFRLRLRNKDGVGEWSKQATAKTLKTPLTGIDIHRSVKQGSALLLREVLEKGEANIEAPDNLGFTPLMLAAQKNMLEMLEILLDYNANPNTKNDTGKTALMFAAFKGNLECMEALLESGADVNAVDHSGLSALHLATDGEQTRAIKLLVKNGANLENRDFGLGWTPLIRCAGLKNNGNVDVACELIRAGAQIDALDNDGKTALHNCVMVNHHTLCEILLKHGARLDLTTNTGYNAFTLAESSGNQKLVQLITDYSEKRKTV